Protein AF-0000000086708175 (afdb_homodimer)

Secondary structure (DSSP, 8-state):
--HHHHHHHHHHHHHHHHHHHHHHHHHHHHHHHHHHHHHHHHHHTT--SPPP-HHHHHHHHHHHHHHHHHHHHHHHHHHHHHHHHHHHHHS-----------------/--HHHHHHHHHHHHHHHHHHHHHHHHHHHHHHHHHHHHHHHHHHTT--SPPP-HHHHHHHHHHHHHHHHHHHHHHHHHHHHHHHHHHHHHS-----------------

Foldseek 3Di:
DDPVVVVVVVVVVVVVVVVVVVVVVVVLVVLVVVQVVVQVVCVVVVPDDDRDDSVNVVVVVVVVVVVCVVVVVVVVVVVVVVVVVVCVVVVPPPCPVVPPPPPPCPDD/DDPVVVVVVVVVVVVVVVVVVVVVVVVLVVLVVVQVVVQVVCVVVVPDDDRDDSVNVVVVVVVVVVVCVVVVVVVVVVVVVVVVVVCVVVPPPPCPVPPPPPPPPPDD

Structure (mmCIF, N/CA/C/O backbone):
data_AF-0000000086708175-model_v1
#
loop_
_entity.id
_entity.type
_entity.pdbx_description
1 polymer 'Uncharacterized protein'
#
loop_
_atom_site.group_PDB
_atom_site.id
_atom_site.type_symbol
_atom_site.label_atom_id
_atom_site.label_alt_id
_atom_site.label_comp_id
_atom_site.label_asym_id
_atom_site.label_entity_id
_atom_site.label_seq_id
_atom_site.pdbx_PDB_ins_code
_atom_site.Cartn_x
_atom_site.Cartn_y
_atom_site.Cartn_z
_atom_site.occupancy
_atom_site.B_iso_or_equiv
_atom_site.auth_seq_id
_atom_site.auth_comp_id
_atom_site.auth_asym_id
_atom_site.auth_atom_id
_atom_site.pdbx_PDB_model_num
ATOM 1 N N . MET A 1 1 ? -14.906 -27.891 -18.016 1 49 1 MET A N 1
ATOM 2 C CA . MET A 1 1 ? -14.133 -27.922 -16.781 1 49 1 MET A CA 1
ATOM 3 C C . MET A 1 1 ? -14.805 -28.812 -15.734 1 49 1 MET A C 1
ATOM 5 O O . MET A 1 1 ? -15.977 -28.609 -15.414 1 49 1 MET A O 1
ATOM 9 N N . THR A 1 2 ? -14.414 -29.906 -15.609 1 62.81 2 THR A N 1
ATOM 10 C CA . THR A 1 2 ? -15.07 -30.922 -14.797 1 62.81 2 THR A CA 1
ATOM 11 C C . THR A 1 2 ? -15.258 -30.422 -13.367 1 62.81 2 THR A C 1
ATOM 13 O O . THR A 1 2 ? -14.602 -29.469 -12.945 1 62.81 2 THR A O 1
ATOM 16 N N . GLN A 1 3 ? -16.219 -31.047 -12.664 1 72.25 3 GLN A N 1
ATOM 17 C CA . GLN A 1 3 ? -16.672 -30.734 -11.312 1 72.25 3 GLN A CA 1
ATOM 18 C C . GLN A 1 3 ? -15.5 -30.562 -10.359 1 72.25 3 GLN A C 1
ATOM 20 O O . GLN A 1 3 ? -15.445 -29.594 -9.602 1 72.25 3 GLN A O 1
ATOM 25 N N . PRO A 1 4 ? -14.516 -31.531 -10.523 1 76.31 4 PRO A N 1
ATOM 26 C CA . PRO A 1 4 ? -13.391 -31.406 -9.594 1 76.31 4 PRO A CA 1
ATOM 27 C C . PRO A 1 4 ? -12.5 -30.219 -9.898 1 76.31 4 PRO A C 1
ATOM 29 O O . PRO A 1 4 ? -12.016 -29.547 -8.977 1 76.31 4 PRO A O 1
ATOM 32 N N . THR A 1 5 ? -12.414 -30.016 -11.164 1 76.75 5 THR A N 1
ATOM 33 C CA . THR A 1 5 ? -11.555 -28.906 -11.562 1 76.75 5 THR A CA 1
ATOM 34 C C . THR A 1 5 ? -12.172 -27.578 -11.164 1 76.75 5 THR A C 1
ATOM 36 O O . THR A 1 5 ? -11.469 -26.688 -10.688 1 76.75 5 THR A O 1
ATOM 39 N N . GLU A 1 6 ? -13.516 -27.578 -11.312 1 80.88 6 GLU A N 1
ATOM 40 C CA . GLU A 1 6 ? -14.227 -26.359 -10.945 1 80.88 6 GLU A CA 1
ATOM 41 C C . GLU A 1 6 ? -14.148 -26.109 -9.438 1 80.88 6 GLU A C 1
ATOM 43 O O . GLU A 1 6 ? -14 -24.969 -9 1 80.88 6 GLU A O 1
ATOM 48 N N . GLN A 1 7 ? -14.195 -27.203 -8.703 1 85.31 7 GLN A N 1
ATOM 49 C CA . GLN A 1 7 ? -14.109 -27.078 -7.254 1 85.31 7 GLN A CA 1
ATOM 50 C C . GLN A 1 7 ? -12.719 -26.609 -6.82 1 85.31 7 GLN A C 1
ATOM 52 O O . GLN A 1 7 ? -12.594 -25.812 -5.898 1 85.31 7 GLN A O 1
ATOM 57 N N . LEU A 1 8 ? -11.711 -27.172 -7.492 1 84.06 8 LEU A N 1
ATOM 58 C CA . LEU A 1 8 ? -10.344 -26.781 -7.184 1 84.06 8 LEU A CA 1
ATOM 59 C C . LEU A 1 8 ? -10.094 -25.312 -7.527 1 84.06 8 LEU A C 1
ATOM 61 O O . LEU A 1 8 ? -9.43 -24.609 -6.777 1 84.06 8 LEU A O 1
ATOM 65 N N . GLN A 1 9 ? -10.688 -24.906 -8.609 1 83.38 9 GLN A N 1
ATOM 66 C CA . GLN A 1 9 ? -10.555 -23.516 -9.023 1 83.38 9 GLN A CA 1
ATOM 67 C C . GLN A 1 9 ? -11.258 -22.578 -8.047 1 83.38 9 GLN A C 1
ATOM 69 O O . GLN A 1 9 ? -10.758 -21.484 -7.746 1 83.38 9 GLN A O 1
ATOM 74 N N . ASN A 1 10 ? -12.375 -22.984 -7.59 1 87.56 10 ASN A N 1
ATOM 75 C CA . ASN A 1 10 ? -13.109 -22.188 -6.602 1 87.56 10 ASN A CA 1
ATOM 76 C C . ASN A 1 10 ? -12.344 -22.094 -5.285 1 87.56 10 ASN A C 1
ATOM 78 O O . ASN A 1 10 ? -12.312 -21.031 -4.664 1 87.56 10 ASN A O 1
ATOM 82 N N . ARG A 1 11 ? -11.773 -23.172 -4.852 1 91.88 11 ARG A N 1
ATOM 83 C CA . ARG A 1 11 ? -10.969 -23.172 -3.639 1 91.88 11 ARG A CA 1
ATOM 84 C C . ARG A 1 11 ? -9.766 -22.234 -3.777 1 91.88 11 ARG A C 1
ATOM 86 O O . ARG A 1 11 ? -9.453 -21.484 -2.855 1 91.88 11 ARG A O 1
ATOM 93 N N . ARG A 1 12 ? -9.133 -22.25 -4.91 1 89.81 12 ARG A N 1
ATOM 94 C CA . ARG A 1 12 ? -8 -21.359 -5.18 1 89.81 12 ARG A CA 1
ATOM 95 C C . ARG A 1 12 ? -8.422 -19.906 -5.129 1 89.81 12 ARG A C 1
ATOM 97 O O . ARG A 1 12 ? -7.742 -19.078 -4.512 1 89.81 12 ARG A O 1
ATOM 104 N N . ALA A 1 13 ? -9.516 -19.656 -5.809 1 85.69 13 ALA A N 1
ATOM 105 C CA . ALA A 1 13 ? -10.031 -18.281 -5.824 1 85.69 13 ALA A CA 1
ATOM 106 C C . ALA A 1 13 ? -10.344 -17.797 -4.414 1 85.69 13 ALA A C 1
ATOM 108 O O . ALA A 1 13 ? -10.062 -16.656 -4.066 1 85.69 13 ALA A O 1
ATOM 109 N N . HIS A 1 14 ? -10.844 -18.625 -3.572 1 92.12 14 HIS A N 1
ATOM 110 C CA . HIS A 1 14 ? -11.188 -18.281 -2.197 1 92.12 14 HIS A CA 1
ATOM 111 C C . HIS A 1 14 ? -9.938 -17.984 -1.376 1 92.12 14 HIS A C 1
ATOM 113 O O . HIS A 1 14 ? -9.906 -16.984 -0.639 1 92.12 14 HIS A O 1
ATOM 119 N N . LEU A 1 15 ? -8.961 -18.75 -1.565 1 92.38 15 LEU A N 1
ATOM 120 C CA . LEU A 1 15 ? -7.707 -18.562 -0.84 1 92.38 15 LEU A CA 1
ATOM 121 C C . LEU A 1 15 ? -7.055 -17.234 -1.21 1 92.38 15 LEU A C 1
ATOM 123 O O . LEU A 1 15 ? -6.586 -16.5 -0.334 1 92.38 15 LEU A O 1
ATOM 127 N N . LEU A 1 16 ? -7.102 -16.953 -2.498 1 90.25 16 LEU A N 1
ATOM 128 C CA . LEU A 1 16 ? -6.5 -15.719 -2.984 1 90.25 16 LEU A CA 1
ATOM 129 C C . LEU A 1 16 ? -7.242 -14.5 -2.439 1 90.25 16 LEU A C 1
ATOM 131 O O . LEU A 1 16 ? -6.621 -13.57 -1.932 1 90.25 16 LEU A O 1
ATOM 135 N N . ARG A 1 17 ? -8.539 -14.578 -2.408 1 91.12 17 ARG A N 1
ATOM 136 C CA . ARG A 1 17 ? -9.359 -13.461 -1.943 1 91.12 17 ARG A CA 1
ATOM 137 C C . ARG A 1 17 ? -9.148 -13.211 -0.454 1 91.12 17 ARG A C 1
ATOM 139 O O . ARG A 1 17 ? -9.047 -12.062 -0.022 1 91.12 17 ARG A O 1
ATOM 146 N N . GLU A 1 18 ? -9.023 -14.203 0.258 1 94.81 18 GLU A N 1
ATOM 147 C CA . GLU A 1 18 ? -8.828 -14.078 1.699 1 94.81 18 GLU A CA 1
ATOM 148 C C . GLU A 1 18 ? -7.461 -13.477 2.018 1 94.81 18 GLU A C 1
ATOM 150 O O . GLU A 1 18 ? -7.348 -12.602 2.881 1 94.81 18 GLU A O 1
ATOM 155 N N . ALA A 1 19 ? -6.473 -13.93 1.347 1 94.25 19 ALA A N 1
ATOM 156 C CA . ALA A 1 19 ? -5.121 -13.422 1.571 1 94.25 19 ALA A CA 1
ATOM 157 C C . ALA A 1 19 ? -5.008 -11.953 1.161 1 94.25 19 ALA A C 1
ATOM 159 O O . ALA A 1 19 ? -4.359 -11.156 1.846 1 94.25 19 ALA A O 1
ATOM 160 N N . GLU A 1 20 ? -5.688 -11.625 0.089 1 89.81 20 GLU A N 1
ATOM 161 C CA . GLU A 1 20 ? -5.699 -10.242 -0.377 1 89.81 20 GLU A CA 1
ATOM 162 C C . GLU A 1 20 ? -6.406 -9.328 0.622 1 89.81 2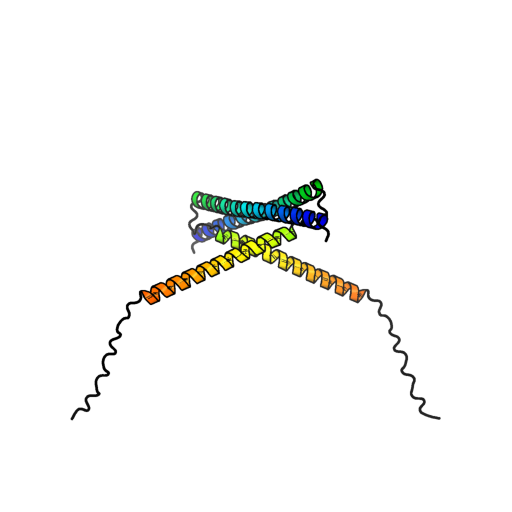0 GLU A C 1
ATOM 164 O O . GLU A 1 20 ? -5.934 -8.227 0.904 1 89.81 20 GLU A O 1
ATOM 169 N N . ARG A 1 21 ? -7.5 -9.781 1.111 1 94.44 21 ARG A N 1
ATOM 170 C CA . ARG A 1 21 ? -8.227 -9.008 2.113 1 94.44 21 ARG A CA 1
ATOM 171 C C . ARG A 1 21 ? -7.371 -8.773 3.352 1 94.44 21 ARG A C 1
ATOM 173 O O . ARG A 1 21 ? -7.34 -7.664 3.889 1 94.44 21 ARG A O 1
ATOM 180 N N . ARG A 1 22 ? -6.719 -9.789 3.777 1 96.44 22 ARG A N 1
ATOM 181 C CA . ARG A 1 22 ? -5.84 -9.672 4.934 1 96.44 22 ARG A CA 1
ATOM 182 C C . ARG A 1 22 ? -4.719 -8.68 4.672 1 96.44 22 ARG A C 1
ATOM 184 O O . ARG A 1 22 ? -4.375 -7.875 5.543 1 96.44 22 ARG A O 1
ATOM 191 N N . MET A 1 23 ? -4.145 -8.781 3.465 1 97.12 23 MET A N 1
ATOM 192 C CA . MET A 1 23 ? -3.074 -7.863 3.092 1 97.12 23 MET A CA 1
ATOM 193 C C . MET A 1 23 ? -3.562 -6.418 3.131 1 97.12 23 MET A C 1
ATOM 195 O O . MET A 1 23 ? -2.869 -5.539 3.641 1 97.12 23 MET A O 1
ATOM 199 N N . LEU A 1 24 ? -4.785 -6.219 2.682 1 94.44 24 LEU A N 1
ATOM 200 C CA . LEU A 1 24 ? -5.332 -4.871 2.625 1 94.44 24 LEU A CA 1
ATOM 201 C C . LEU A 1 24 ? -5.625 -4.34 4.023 1 94.44 24 LEU A C 1
ATOM 203 O O . LEU A 1 24 ? -5.414 -3.156 4.301 1 94.44 24 LEU A O 1
ATOM 207 N N . VAL A 1 25 ? -6.094 -5.156 4.891 1 96.56 25 VAL A N 1
ATOM 208 C CA . VAL A 1 25 ? -6.312 -4.773 6.281 1 96.56 25 VAL A CA 1
ATOM 209 C C . VAL A 1 25 ? -4.98 -4.395 6.93 1 96.56 25 VAL A C 1
ATOM 211 O O . VAL A 1 25 ? -4.887 -3.379 7.621 1 96.56 25 VAL A O 1
ATOM 214 N N . GLN A 1 26 ? -3.92 -5.215 6.652 1 97.56 26 GLN A N 1
ATOM 215 C CA . GLN A 1 26 ? -2.592 -4.934 7.191 1 97.56 26 GLN A CA 1
ATOM 216 C C . GLN A 1 26 ? -2.029 -3.637 6.617 1 97.56 26 GLN A C 1
ATOM 218 O O . GLN A 1 26 ? -1.371 -2.873 7.324 1 97.56 26 GLN A O 1
ATOM 223 N N . LEU A 1 27 ? -2.295 -3.418 5.367 1 97.25 27 LEU A N 1
ATOM 224 C CA . LEU A 1 27 ? -1.881 -2.172 4.734 1 97.25 27 LEU A CA 1
ATOM 225 C C . LEU A 1 27 ? -2.514 -0.97 5.426 1 97.25 27 LEU A C 1
ATOM 227 O O . LEU A 1 27 ? -1.83 0.014 5.719 1 97.25 27 LEU A O 1
ATOM 231 N N . HIS A 1 28 ? -3.775 -1.078 5.73 1 96.31 28 HIS A N 1
ATOM 232 C CA . HIS A 1 28 ? -4.457 -0.001 6.438 1 96.31 28 HIS A CA 1
ATOM 233 C C . HIS A 1 28 ? -3.855 0.22 7.82 1 96.31 28 HIS A C 1
ATOM 235 O O . HIS A 1 28 ? -3.658 1.362 8.242 1 96.31 28 HIS A O 1
ATOM 241 N N . GLY A 1 29 ? -3.582 -0.832 8.484 1 97.44 29 GLY A N 1
ATOM 242 C CA . GLY A 1 29 ? -2.922 -0.725 9.773 1 97.44 29 GLY A CA 1
ATOM 243 C C . GLY A 1 29 ? -1.557 -0.067 9.695 1 97.44 29 GLY A C 1
ATOM 244 O O . GLY A 1 29 ? -1.202 0.744 10.547 1 97.44 29 GLY A O 1
ATOM 245 N N . LEU A 1 30 ? -0.807 -0.469 8.711 1 97.88 30 LEU A N 1
ATOM 246 C CA . LEU A 1 30 ? 0.514 0.11 8.484 1 97.88 30 LEU A CA 1
ATOM 247 C C . LEU A 1 30 ? 0.419 1.616 8.273 1 97.88 30 LEU A C 1
ATOM 249 O O . LEU A 1 30 ? 1.183 2.381 8.867 1 97.88 30 LEU A O 1
ATOM 253 N N . MET A 1 31 ? -0.545 2.023 7.449 1 95.69 31 MET A N 1
ATOM 254 C CA . MET A 1 31 ? -0.736 3.447 7.188 1 95.69 31 MET A CA 1
ATOM 255 C C . MET A 1 31 ? -1.128 4.188 8.461 1 95.69 31 MET A C 1
ATOM 257 O O . MET A 1 31 ? -0.595 5.2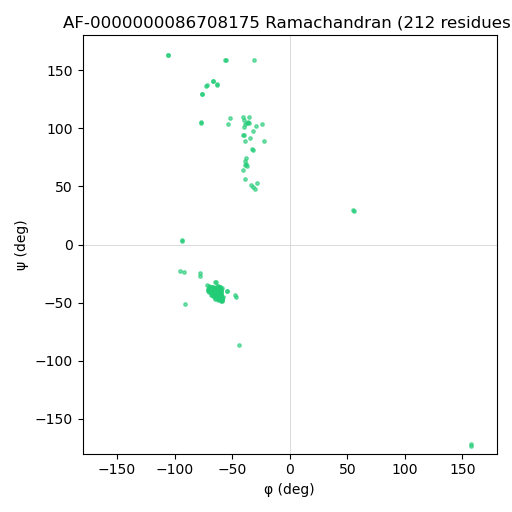62 8.75 1 95.69 31 MET A O 1
ATOM 261 N N . ARG A 1 32 ? -2.027 3.652 9.289 1 97.44 32 ARG A N 1
ATOM 262 C CA . ARG A 1 32 ? -2.482 4.27 10.531 1 97.44 32 ARG A CA 1
ATOM 263 C C . ARG A 1 32 ? -1.346 4.375 11.539 1 97.44 32 ARG A C 1
ATOM 265 O O . ARG A 1 32 ? -1.14 5.43 12.141 1 97.44 32 ARG A O 1
ATOM 272 N N . SER A 1 33 ? -0.635 3.318 11.688 1 97.88 33 SER A N 1
ATOM 273 C CA . SER A 1 33 ? 0.481 3.318 12.625 1 97.88 33 SER A CA 1
ATOM 274 C C . SER A 1 33 ? 1.556 4.316 12.203 1 97.88 33 SER A C 1
ATOM 276 O O . SER A 1 33 ? 2.137 5.004 13.047 1 97.88 33 SER A O 1
ATOM 278 N N . THR A 1 34 ? 1.812 4.355 10.93 1 96.94 34 THR A N 1
ATOM 279 C CA . THR A 1 34 ? 2.812 5.285 10.422 1 96.94 34 THR A CA 1
ATOM 280 C C . THR A 1 34 ? 2.383 6.73 10.664 1 96.94 34 THR A C 1
ATOM 282 O O . THR A 1 34 ? 3.186 7.555 11.109 1 96.94 34 THR A O 1
ATOM 285 N N . ALA A 1 35 ? 1.136 7.023 10.398 1 95.31 35 ALA A N 1
ATOM 286 C CA . ALA A 1 35 ? 0.619 8.367 10.656 1 95.31 35 ALA A CA 1
ATOM 287 C C . ALA A 1 35 ? 0.752 8.727 12.133 1 95.31 35 ALA A C 1
ATOM 289 O O . ALA A 1 35 ? 1.195 9.828 12.469 1 95.31 35 ALA A O 1
ATOM 290 N N . ASP A 1 36 ? 0.391 7.863 12.977 1 96.5 36 ASP A N 1
ATOM 291 C CA . ASP A 1 36 ? 0.476 8.094 14.414 1 96.5 36 ASP A CA 1
ATOM 292 C C . ASP A 1 36 ? 1.919 8.344 14.844 1 96.5 36 ASP A C 1
ATOM 294 O O . ASP A 1 36 ? 2.186 9.234 15.656 1 96.5 36 ASP A O 1
ATOM 298 N N . GLU A 1 37 ? 2.848 7.559 14.312 1 96.31 37 GLU A N 1
ATOM 299 C CA . GLU A 1 37 ? 4.266 7.684 14.641 1 96.31 37 GLU A CA 1
ATOM 300 C C . GLU A 1 37 ? 4.816 9.039 14.203 1 96.31 37 GLU A C 1
ATOM 302 O O . GLU A 1 37 ? 5.547 9.688 14.945 1 96.31 37 GLU A O 1
ATOM 307 N N . ILE A 1 38 ? 4.48 9.438 12.984 1 94.25 38 ILE A N 1
ATOM 308 C CA . ILE A 1 38 ? 4.938 10.719 12.469 1 94.25 38 ILE A CA 1
ATOM 309 C C . ILE A 1 38 ? 4.406 11.852 13.344 1 94.25 38 ILE A C 1
ATOM 311 O O . ILE A 1 38 ? 5.164 12.734 13.75 1 94.25 38 ILE A O 1
ATOM 315 N N . ASN A 1 39 ? 3.135 11.789 13.648 1 95.38 39 ASN A N 1
ATOM 316 C CA . ASN A 1 39 ? 2.506 12.852 14.422 1 95.38 39 ASN A CA 1
ATOM 317 C C . ASN A 1 39 ? 3.055 12.898 15.852 1 95.38 39 ASN A C 1
ATOM 319 O O . ASN A 1 39 ? 3.221 13.984 16.422 1 95.38 39 ASN A O 1
ATOM 323 N N . ALA A 1 40 ? 3.275 11.805 16.453 1 95.5 40 ALA A N 1
ATOM 324 C CA . ALA A 1 40 ? 3.889 11.766 17.781 1 95.5 40 ALA A CA 1
ATOM 325 C C . ALA A 1 40 ? 5.27 12.414 17.766 1 95.5 40 ALA A C 1
ATOM 327 O O . ALA A 1 40 ? 5.621 13.164 18.688 1 95.5 40 ALA A O 1
ATOM 328 N N . GLU A 1 41 ? 6.047 12.117 16.688 1 94.06 41 GLU A N 1
ATOM 329 C CA . GLU A 1 41 ? 7.383 12.688 16.562 1 94.06 41 GLU A CA 1
ATOM 330 C C . GLU A 1 41 ? 7.324 14.195 16.328 1 94.06 41 GLU A C 1
ATOM 332 O O . GLU A 1 41 ? 8.133 14.945 16.875 1 94.06 41 GLU A O 1
ATOM 337 N N . LEU A 1 42 ? 6.418 14.602 15.547 1 91.25 42 LEU A N 1
ATOM 338 C CA . LEU A 1 42 ? 6.234 16.031 15.305 1 91.25 42 LEU A CA 1
ATOM 339 C C . LEU A 1 42 ? 5.875 16.766 16.594 1 91.25 42 LEU A C 1
ATOM 341 O O . LEU A 1 42 ? 6.383 17.859 16.859 1 91.25 42 LEU A O 1
ATOM 345 N N . GLU A 1 43 ? 4.961 16.219 17.375 1 92.69 43 GLU A N 1
ATOM 346 C CA . GLU A 1 43 ? 4.57 16.797 18.656 1 92.69 43 GLU A CA 1
ATOM 347 C C . GLU A 1 43 ? 5.75 16.844 19.625 1 92.69 43 GLU A C 1
ATOM 349 O O . GLU A 1 43 ? 5.973 17.844 20.297 1 92.69 43 GLU A O 1
ATOM 354 N N . LYS A 1 44 ? 6.457 15.797 19.688 1 92.56 44 LYS A N 1
ATOM 355 C CA . LYS A 1 44 ? 7.605 15.695 20.594 1 92.56 44 LYS A CA 1
ATOM 356 C C . LYS A 1 44 ? 8.648 16.766 20.266 1 92.56 44 LYS A C 1
ATOM 358 O O . LYS A 1 44 ? 9.242 17.344 21.188 1 92.56 44 LYS A O 1
ATOM 363 N N . GLU A 1 45 ? 8.812 17.047 18.953 1 91.06 45 GLU A N 1
ATOM 364 C CA . GLU A 1 45 ? 9.828 18 18.516 1 91.06 45 GLU A CA 1
ATOM 365 C C . GLU A 1 45 ? 9.242 19.406 18.375 1 91.06 45 GLU A C 1
ATOM 367 O O . GLU A 1 45 ? 9.93 20.328 17.938 1 91.06 45 GLU A O 1
ATOM 372 N N . GLU A 1 46 ? 7.969 19.484 18.75 1 87.88 46 GLU A N 1
ATOM 373 C CA . GLU A 1 46 ? 7.27 20.766 18.703 1 87.88 46 GLU A CA 1
ATOM 374 C C . GLU A 1 46 ? 7.352 21.391 17.312 1 87.88 46 GLU A C 1
ATOM 376 O O . GLU A 1 46 ? 7.578 22.594 17.188 1 87.88 46 GLU A O 1
ATOM 381 N N . LEU A 1 47 ? 7.441 20.469 16.375 1 82.81 47 LEU A N 1
ATOM 382 C CA . LEU A 1 47 ? 7.418 20.953 15 1 82.81 47 LEU A CA 1
ATOM 383 C C . LEU A 1 47 ? 5.996 21.312 14.57 1 82.81 47 LEU A C 1
ATOM 385 O O . LEU A 1 47 ? 5.113 20.453 14.57 1 82.81 47 LEU A O 1
ATOM 389 N N . CYS A 1 48 ? 5.719 22.547 14.508 1 71.44 48 CYS A N 1
ATOM 390 C CA . CYS A 1 48 ? 4.391 23.047 14.18 1 71.44 48 CYS A CA 1
ATOM 391 C C . CYS A 1 48 ? 4.02 22.703 12.742 1 71.44 48 CYS A C 1
ATOM 393 O O . CYS A 1 48 ? 4.895 22.578 11.883 1 71.44 48 CYS A O 1
ATOM 395 N N . GLY A 1 49 ? 2.836 22.344 12.461 1 73.75 49 GLY A N 1
ATOM 396 C CA . GLY A 1 49 ? 2.336 22.109 11.117 1 73.75 49 GLY A CA 1
ATOM 397 C C . GLY A 1 49 ? 1.117 21.203 11.086 1 73.75 49 GLY A C 1
ATOM 398 O O . GLY A 1 49 ? 0.515 20.922 12.125 1 73.75 49 GLY A O 1
ATOM 399 N N . GLU A 1 50 ? 0.796 20.875 9.914 1 80.88 50 GLU A N 1
ATOM 400 C CA . GLU A 1 50 ? -0.385 20.047 9.688 1 80.88 50 GLU A CA 1
ATOM 401 C C . GLU A 1 50 ? -0.135 18.609 10.117 1 80.88 50 GLU A C 1
ATOM 403 O O . GLU A 1 50 ? 0.957 18.078 9.914 1 80.88 50 GLU A O 1
ATOM 408 N N . THR A 1 51 ? -1.053 18.047 10.758 1 91.31 51 THR A N 1
ATOM 409 C CA . THR A 1 51 ? -1.01 16.625 11.125 1 91.31 51 THR A CA 1
ATOM 410 C C . THR A 1 51 ? -1.006 15.742 9.883 1 91.31 51 THR A C 1
ATOM 412 O O . THR A 1 51 ? -1.657 16.062 8.883 1 91.31 51 THR A O 1
ATOM 415 N N . VAL A 1 52 ? -0.194 14.75 9.93 1 90.25 52 VAL A N 1
ATOM 416 C CA . VAL A 1 52 ? -0.158 13.789 8.828 1 90.25 52 VAL A CA 1
ATOM 417 C C . VAL A 1 52 ? -1.372 12.867 8.914 1 90.25 52 VAL A C 1
ATOM 419 O O . VAL A 1 52 ? -1.661 12.297 9.969 1 90.25 52 VAL A O 1
ATOM 422 N N . THR A 1 53 ? -2.07 12.758 7.773 1 91.31 53 THR A N 1
ATOM 423 C CA . THR A 1 53 ? -3.27 11.93 7.73 1 91.31 53 THR A CA 1
ATOM 424 C C . THR A 1 53 ? -3 10.625 6.984 1 91.31 53 THR A C 1
ATOM 426 O O . THR A 1 53 ? -2.02 10.516 6.246 1 91.31 53 THR A O 1
ATOM 429 N N . VAL A 1 54 ? -3.893 9.688 7.199 1 92.38 54 VAL A N 1
ATOM 430 C CA . VAL A 1 54 ? -3.814 8.406 6.504 1 92.38 54 VAL A CA 1
ATOM 431 C C . VAL A 1 54 ? -4.004 8.617 5.004 1 92.38 54 VAL A C 1
ATOM 433 O O . VAL A 1 54 ? -3.365 7.941 4.191 1 92.38 54 VAL A O 1
ATOM 436 N N . GLU A 1 55 ? -4.773 9.562 4.633 1 86 55 GLU A N 1
ATOM 437 C CA . GLU A 1 55 ? -5.027 9.883 3.23 1 86 55 GLU A CA 1
ATOM 438 C C . GLU A 1 55 ? -3.758 10.383 2.543 1 86 55 GLU A C 1
ATOM 440 O O . GLU A 1 55 ? -3.51 10.062 1.379 1 86 55 GLU A O 1
ATOM 445 N N . GLN A 1 56 ? -3.035 11.148 3.227 1 87.06 56 GLN A N 1
ATOM 446 C CA . GLN A 1 56 ? -1.769 11.617 2.674 1 87.06 56 GLN A CA 1
ATOM 447 C C . GLN A 1 56 ? -0.819 10.453 2.406 1 87.06 56 GLN A C 1
ATOM 449 O O . GLN A 1 56 ? -0.133 10.43 1.383 1 87.06 56 GLN A O 1
ATOM 454 N N . LEU A 1 57 ? -0.805 9.539 3.369 1 92.94 57 LEU A N 1
ATOM 455 C CA . LEU A 1 57 ? 0.063 8.383 3.215 1 92.94 57 LEU A CA 1
ATOM 456 C C . LEU A 1 57 ? -0.428 7.48 2.084 1 92.94 57 LEU A C 1
ATOM 458 O O . LEU A 1 57 ? 0.377 6.879 1.368 1 92.94 57 LEU A O 1
ATOM 462 N N . ARG A 1 58 ? -1.734 7.316 1.927 1 89.75 58 ARG A N 1
ATOM 463 C CA . ARG A 1 58 ? -2.324 6.586 0.809 1 89.75 58 ARG A CA 1
ATOM 464 C C . ARG A 1 58 ? -1.836 7.141 -0.525 1 89.75 58 ARG A C 1
ATOM 466 O O . ARG A 1 58 ? -1.516 6.379 -1.44 1 89.75 58 ARG A O 1
ATOM 473 N N . GLU A 1 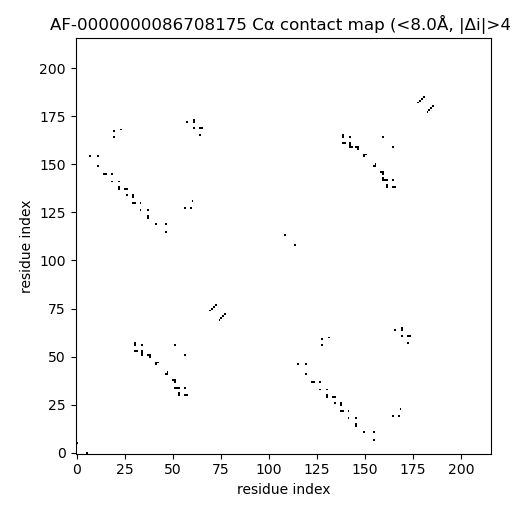59 ? -1.728 8.422 -0.639 1 84.81 59 GLU A N 1
ATOM 474 C CA . GLU A 1 59 ? -1.262 9.078 -1.859 1 84.81 59 GLU A CA 1
ATOM 475 C C . GLU A 1 59 ? 0.206 8.758 -2.129 1 84.81 59 GLU A C 1
ATOM 477 O O . GLU A 1 59 ? 0.602 8.562 -3.279 1 84.81 59 GLU A O 1
ATOM 482 N N . VAL A 1 60 ? 0.92 8.773 -1.119 1 88 60 VAL A N 1
ATOM 483 C CA . VAL A 1 60 ? 2.338 8.453 -1.239 1 88 60 VAL A CA 1
ATOM 484 C C . VAL A 1 60 ? 2.5 7.035 -1.793 1 88 60 VAL A C 1
ATOM 486 O O . VAL A 1 60 ? 3.275 6.812 -2.725 1 88 60 VAL A O 1
ATOM 489 N N . ILE A 1 61 ? 1.756 6.102 -1.206 1 91.94 61 ILE A N 1
ATOM 490 C CA . ILE A 1 61 ? 1.833 4.711 -1.636 1 91.94 61 ILE A CA 1
ATOM 491 C C . ILE A 1 61 ? 1.366 4.59 -3.084 1 91.94 61 ILE A C 1
ATOM 493 O O . ILE A 1 61 ? 2.012 3.926 -3.898 1 91.94 61 ILE A O 1
ATOM 497 N N . GLN A 1 62 ? 0.276 5.242 -3.418 1 85.56 62 GLN A N 1
ATOM 498 C CA . GLN A 1 62 ? -0.259 5.207 -4.773 1 85.56 62 GLN A CA 1
ATOM 499 C C . GLN A 1 62 ? 0.758 5.742 -5.781 1 85.56 62 GLN A C 1
ATOM 501 O O . GLN A 1 62 ? 0.978 5.137 -6.832 1 85.56 62 GLN A O 1
ATOM 506 N N . SER A 1 63 ? 1.307 6.852 -5.449 1 81.69 63 SER A N 1
ATOM 507 C CA . SER A 1 63 ? 2.309 7.445 -6.328 1 81.69 63 SER A CA 1
ATOM 508 C C . SER A 1 63 ? 3.5 6.512 -6.516 1 81.69 63 SER A C 1
ATOM 510 O O . SER A 1 63 ? 3.992 6.34 -7.633 1 81.69 63 SER A O 1
ATOM 512 N N . HIS A 1 64 ? 3.91 5.961 -5.461 1 86.31 64 HIS A N 1
ATOM 513 C CA . HIS A 1 64 ? 5.059 5.062 -5.508 1 86.31 64 HIS A CA 1
ATOM 514 C C . HIS A 1 64 ? 4.766 3.842 -6.371 1 86.31 64 HIS A C 1
ATOM 516 O O . HIS A 1 64 ? 5.598 3.447 -7.195 1 86.31 64 HIS A O 1
ATOM 522 N N . LEU A 1 65 ? 3.578 3.285 -6.16 1 86.5 65 LEU A N 1
ATOM 523 C CA . LEU A 1 65 ? 3.205 2.098 -6.918 1 86.5 65 LEU A CA 1
ATOM 524 C C . LEU A 1 65 ? 3.018 2.432 -8.398 1 86.5 65 LEU A C 1
ATOM 526 O O . LEU A 1 65 ? 3.342 1.622 -9.266 1 86.5 65 LEU A O 1
ATOM 530 N N . PHE A 1 66 ? 2.492 3.568 -8.703 1 80.38 66 PHE A N 1
ATOM 531 C CA . PHE A 1 66 ? 2.303 4.027 -10.078 1 80.38 66 PHE A CA 1
ATOM 532 C C . PHE A 1 66 ? 3.646 4.219 -10.773 1 80.38 66 PHE A C 1
ATOM 534 O O . PHE A 1 66 ? 3.82 3.809 -11.922 1 80.38 66 PHE A O 1
ATOM 541 N N . GLU A 1 67 ? 4.559 4.828 -10.094 1 77.06 67 GLU A N 1
ATOM 542 C CA . GLU A 1 67 ? 5.883 5.086 -10.648 1 77.06 67 GLU A CA 1
ATOM 543 C C . GLU A 1 67 ? 6.617 3.785 -10.961 1 77.06 67 GLU A C 1
ATOM 545 O O . GLU A 1 67 ? 7.312 3.688 -11.977 1 77.06 67 GLU A O 1
ATOM 550 N N . ARG A 1 68 ? 6.465 2.832 -10.148 1 70.81 68 ARG A N 1
ATOM 551 C CA . ARG A 1 68 ? 7.145 1.558 -10.352 1 70.81 68 ARG A CA 1
ATOM 552 C C . ARG A 1 68 ? 6.598 0.835 -11.578 1 70.81 68 ARG A C 1
ATOM 554 O O . ARG A 1 68 ? 7.355 0.224 -12.336 1 70.81 68 ARG A O 1
ATOM 561 N N . VAL A 1 69 ? 5.332 0.901 -11.75 1 64.25 69 VAL A N 1
ATOM 562 C CA . VAL A 1 69 ? 4.742 0.289 -12.938 1 64.25 69 VAL A CA 1
ATOM 563 C C . VAL A 1 69 ? 5.238 1.007 -14.195 1 64.25 69 VAL A C 1
ATOM 565 O O . VAL A 1 69 ? 5.641 0.364 -15.164 1 64.25 69 VAL A O 1
ATOM 568 N N . HIS A 1 70 ? 5.246 2.301 -14.109 1 63.5 70 HIS A N 1
ATOM 569 C CA . HIS A 1 70 ? 5.668 3.074 -15.266 1 63.5 70 HIS A CA 1
ATOM 570 C C . HIS A 1 70 ? 7.164 2.932 -15.516 1 63.5 70 HIS A C 1
ATOM 572 O O . HIS A 1 70 ? 7.602 2.811 -16.656 1 63.5 70 HIS A O 1
ATOM 578 N N . LYS A 1 71 ? 7.875 2.873 -14.477 1 64.75 71 LYS A N 1
ATOM 579 C CA . LYS A 1 71 ? 9.305 2.629 -14.648 1 64.75 71 LYS A CA 1
ATOM 580 C C . LYS A 1 71 ? 9.562 1.211 -15.148 1 64.75 71 LYS A C 1
ATOM 582 O O . LYS A 1 71 ? 10.43 0.997 -16 1 64.75 71 LYS A O 1
ATOM 587 N N . GLY A 1 72 ? 8.789 0.387 -14.547 1 57.69 72 GLY A N 1
ATOM 588 C CA . GLY A 1 72 ? 8.875 -0.977 -15.039 1 57.69 72 GLY A CA 1
ATOM 589 C C . GLY A 1 72 ? 8.531 -1.103 -16.516 1 57.69 72 GLY A C 1
ATOM 590 O O . GLY A 1 72 ? 9.242 -1.769 -17.266 1 57.69 72 GLY A O 1
ATOM 591 N N . ASP A 1 73 ? 7.449 -0.4 -16.781 1 58.91 73 ASP A N 1
ATOM 592 C CA . ASP A 1 73 ? 7.047 -0.379 -18.188 1 58.91 73 ASP A CA 1
ATOM 593 C C . ASP A 1 73 ? 8.109 0.3 -19.047 1 58.91 73 ASP A C 1
ATOM 595 O O . ASP A 1 73 ? 8.406 -0.162 -20.156 1 58.91 73 ASP A O 1
ATOM 599 N N . LEU A 1 74 ? 8.484 1.402 -18.438 1 57.72 74 LEU A N 1
ATOM 600 C CA . LEU A 1 74 ? 9.523 2.102 -19.188 1 57.72 74 LEU A CA 1
ATOM 601 C C . LEU A 1 74 ? 10.773 1.235 -19.312 1 57.72 74 LEU A C 1
ATOM 603 O O . LEU A 1 74 ? 11.398 1.2 -20.375 1 57.72 74 LEU A O 1
ATOM 607 N N . GLN A 1 75 ? 11 0.62 -18.203 1 58.28 75 GLN A N 1
ATOM 608 C CA . GLN A 1 75 ? 12.141 -0.288 -18.25 1 58.28 75 GLN A CA 1
ATOM 609 C C . GLN A 1 75 ? 11.867 -1.453 -19.203 1 58.28 75 GLN A C 1
ATOM 611 O O . GLN A 1 75 ? 12.75 -1.856 -19.969 1 58.28 75 GLN A O 1
ATOM 616 N N . LEU A 1 76 ? 10.711 -1.967 -19.078 1 57.75 76 LEU A N 1
ATOM 617 C CA . LEU A 1 76 ? 10.336 -3.002 -20.031 1 57.75 76 LEU A CA 1
ATOM 618 C C . LEU A 1 76 ? 10.359 -2.459 -21.453 1 57.75 76 LEU A C 1
ATOM 620 O O . LEU A 1 76 ? 10.875 -3.115 -22.375 1 57.75 76 LEU A O 1
ATOM 624 N N . ALA A 1 77 ? 9.859 -1.334 -21.656 1 55.81 77 ALA A N 1
ATOM 625 C CA . ALA A 1 77 ? 9.883 -0.708 -22.969 1 55.81 77 ALA A CA 1
ATOM 626 C C . ALA A 1 77 ? 11.32 -0.483 -23.453 1 55.81 77 ALA A C 1
ATOM 628 O O . ALA A 1 77 ? 11.648 -0.772 -24.594 1 55.81 77 ALA A O 1
ATOM 629 N N . ARG A 1 78 ? 12.086 0.031 -22.547 1 55.72 78 ARG A N 1
ATOM 630 C CA . ARG A 1 78 ? 13.492 0.24 -22.875 1 55.72 78 ARG A CA 1
ATOM 631 C C . ARG A 1 78 ? 14.188 -1.082 -23.188 1 55.72 78 ARG A C 1
ATOM 633 O O . ARG A 1 78 ? 14.977 -1.166 -24.125 1 55.72 78 ARG A O 1
ATOM 640 N N . SER A 1 79 ? 13.844 -2.021 -22.375 1 55.91 79 SER A N 1
ATOM 641 C CA . SER A 1 79 ? 14.406 -3.346 -22.609 1 55.91 79 SER A CA 1
ATOM 642 C C . SER A 1 79 ? 13.938 -3.912 -23.953 1 55.91 79 SER A C 1
ATOM 644 O O . SER A 1 79 ? 14.719 -4.523 -24.672 1 55.91 79 SER A O 1
ATOM 646 N N . LEU A 1 80 ? 12.688 -3.768 -24.25 1 55.31 80 LEU A N 1
ATOM 647 C CA . LEU A 1 80 ? 12.148 -4.207 -25.531 1 55.31 80 LEU A CA 1
ATOM 648 C C . LEU A 1 80 ? 12.789 -3.438 -26.688 1 55.31 80 LEU A C 1
ATOM 650 O O . LEU A 1 80 ? 13.133 -4.027 -27.703 1 55.31 80 LEU A O 1
ATOM 654 N N . LEU A 1 81 ? 12.867 -2.184 -26.422 1 52.31 81 LEU A N 1
ATOM 655 C CA . LEU A 1 81 ? 13.531 -1.363 -27.422 1 52.31 81 LEU A CA 1
ATOM 656 C C . LEU A 1 81 ? 14.977 -1.798 -27.609 1 52.31 81 LEU A C 1
ATOM 658 O O . LEU A 1 81 ? 15.469 -1.876 -28.734 1 52.31 81 LEU A O 1
ATOM 662 N N . GLU A 1 82 ? 15.602 -2.033 -26.531 1 56.41 82 GLU A N 1
ATOM 663 C CA . GLU A 1 82 ? 16.984 -2.508 -26.578 1 56.41 82 GLU A CA 1
ATOM 664 C C . GLU A 1 82 ? 17.078 -3.865 -27.266 1 56.41 82 GLU A C 1
ATOM 666 O O . GLU A 1 82 ? 17.969 -4.09 -28.094 1 56.41 82 GLU A O 1
ATOM 671 N N . HIS A 1 83 ? 16.141 -4.727 -26.891 1 52.97 83 HIS A N 1
ATOM 672 C CA . HIS A 1 83 ? 16.078 -6.035 -27.531 1 52.97 83 HIS A CA 1
ATOM 673 C C . HIS A 1 83 ? 15.797 -5.898 -29.031 1 52.97 83 HIS A C 1
ATOM 675 O O . HIS A 1 83 ? 16.422 -6.582 -29.844 1 52.97 83 HIS A O 1
ATOM 681 N N . TYR A 1 84 ? 14.906 -5.098 -29.344 1 50.22 84 TYR A N 1
ATOM 682 C CA . TYR A 1 84 ? 14.609 -4.824 -30.75 1 50.22 84 TYR A CA 1
ATOM 683 C C . TYR A 1 84 ? 15.836 -4.285 -31.469 1 50.22 84 TYR A C 1
ATOM 685 O O . TYR A 1 84 ? 16.141 -4.715 -32.594 1 50.22 84 TYR A O 1
ATOM 693 N N . GLN A 1 85 ? 16.438 -3.396 -30.938 1 53.91 85 GLN A N 1
ATOM 694 C CA . GLN A 1 85 ? 17.641 -2.807 -31.531 1 53.91 85 GLN A CA 1
ATOM 695 C C . GLN A 1 85 ? 18.75 -3.848 -31.672 1 53.91 85 GLN A C 1
ATOM 697 O O . GLN A 1 85 ? 19.453 -3.863 -32.688 1 53.91 85 GLN A O 1
ATOM 702 N N . GLN A 1 86 ? 18.812 -4.672 -30.75 1 57.5 86 GLN A N 1
ATOM 703 C CA . GLN A 1 86 ? 19.797 -5.746 -30.828 1 57.5 86 GLN A CA 1
ATOM 704 C C . GLN A 1 86 ? 19.422 -6.766 -31.891 1 57.5 86 GLN A C 1
ATOM 706 O O . GLN A 1 86 ? 20.297 -7.301 -32.594 1 57.5 86 GLN A O 1
ATOM 711 N N . SER A 1 87 ? 18.188 -7.059 -31.984 1 51.66 87 SER A N 1
ATOM 712 C CA . SER A 1 87 ? 17.703 -7.973 -33 1 51.66 87 SER A CA 1
ATOM 713 C C . SER A 1 87 ? 17.875 -7.383 -34.406 1 51.66 87 SER A C 1
ATOM 715 O O . SER A 1 87 ? 18.141 -8.109 -35.375 1 51.66 87 SER A O 1
ATOM 717 N N . LEU A 1 88 ? 17.625 -6.109 -34.531 1 50.91 88 LEU A N 1
ATOM 718 C CA . LEU A 1 88 ? 17.859 -5.426 -35.781 1 50.91 88 LEU A CA 1
ATOM 719 C C . LEU A 1 88 ? 19.344 -5.48 -36.156 1 50.91 88 LEU A C 1
ATOM 721 O O . LEU A 1 88 ? 19.688 -5.645 -37.344 1 50.91 88 LEU A O 1
ATOM 725 N N . ASP A 1 89 ? 20.047 -5.402 -35.156 1 55.34 89 ASP A N 1
ATOM 726 C CA . ASP A 1 89 ? 21.484 -5.414 -35.406 1 55.34 89 ASP A CA 1
ATOM 727 C C . ASP A 1 89 ? 21.984 -6.832 -35.688 1 55.34 89 ASP A C 1
ATOM 729 O O . ASP A 1 89 ? 23 -7.016 -36.375 1 55.34 89 ASP A O 1
ATOM 733 N N . SER A 1 90 ? 21.297 -7.812 -35.156 1 51.44 90 SER A N 1
ATOM 734 C CA . SER A 1 90 ? 21.703 -9.203 -35.312 1 51.44 90 SER A CA 1
ATOM 735 C C . SER A 1 90 ? 21.031 -9.836 -36.531 1 51.44 90 SER A C 1
ATOM 737 O O . SER A 1 90 ? 21.359 -10.961 -36.906 1 51.44 90 SER A O 1
ATOM 739 N N . ALA A 1 91 ? 19.906 -9.289 -36.938 1 45.75 91 ALA A N 1
ATOM 740 C CA . ALA A 1 91 ? 19.266 -9.797 -38.156 1 45.75 91 ALA A CA 1
ATOM 741 C C . ALA A 1 91 ? 20.25 -9.805 -39.344 1 45.75 91 ALA A C 1
ATOM 743 O O . ALA A 1 91 ? 20.953 -8.828 -39.562 1 45.75 91 ALA A O 1
ATOM 744 N N . PRO A 1 92 ? 20.766 -10.969 -39.719 1 45.12 92 PRO A N 1
ATOM 745 C CA . PRO A 1 92 ? 21.625 -11.047 -40.906 1 45.12 92 PRO A CA 1
ATOM 746 C C . PRO A 1 92 ? 21.188 -10.109 -42.031 1 45.12 92 PRO A C 1
ATOM 748 O O . PRO A 1 92 ? 20 -9.789 -42.125 1 45.12 92 PRO A O 1
ATOM 751 N N . VAL A 1 93 ? 21.859 -8.961 -42.312 1 40.88 93 VAL A N 1
ATOM 752 C CA . VAL A 1 93 ? 21.656 -8.273 -43.594 1 40.88 93 VAL A CA 1
ATOM 753 C C . VAL A 1 93 ? 21.312 -9.289 -44.688 1 40.88 93 VAL A C 1
ATOM 755 O O . VAL A 1 93 ? 22.172 -10.07 -45.094 1 40.88 93 VAL A O 1
ATOM 758 N N . GLN A 1 94 ? 20.391 -10.195 -44.469 1 36.16 94 GLN A N 1
ATOM 759 C CA . GLN A 1 94 ? 20.109 -11.047 -45.625 1 36.16 94 GLN A CA 1
ATOM 760 C C . GLN A 1 94 ? 20.125 -10.242 -46.906 1 36.16 94 GLN A C 1
ATOM 762 O O . GLN A 1 94 ? 19.469 -9.211 -47 1 36.16 94 GLN A O 1
ATOM 767 N N . ASP A 1 95 ? 21.312 -10.117 -47.562 1 36.66 95 ASP A N 1
ATOM 768 C CA . ASP A 1 95 ? 21.516 -9.781 -48.969 1 36.66 95 ASP A CA 1
ATOM 769 C C . ASP A 1 95 ? 20.344 -10.242 -49.812 1 36.66 95 ASP A C 1
ATOM 771 O O . ASP A 1 95 ? 20.141 -11.445 -50 1 36.66 95 ASP A O 1
ATOM 775 N N . GLU A 1 96 ? 19.109 -9.867 -49.438 1 36.44 96 GLU A N 1
ATOM 776 C CA . GLU A 1 96 ? 18.125 -10.156 -50.469 1 36.44 96 GLU A CA 1
ATOM 777 C C . GLU A 1 96 ? 18.703 -9.898 -51.875 1 36.44 96 GLU A C 1
ATOM 779 O O . GLU A 1 96 ? 19.031 -8.758 -52.219 1 36.44 96 GLU A O 1
ATOM 784 N N . GLU A 1 97 ? 19.609 -10.727 -52.219 1 37 97 GLU A N 1
ATOM 785 C CA . GLU A 1 97 ? 19.969 -10.805 -53.656 1 37 97 GLU A CA 1
ATOM 786 C C . GLU A 1 97 ? 18.734 -10.68 -54.531 1 37 97 GLU A C 1
ATOM 788 O O . GLU A 1 97 ? 17.828 -11.516 -54.469 1 37 97 GLU A O 1
ATOM 793 N N . VAL A 1 98 ? 18.203 -9.445 -54.469 1 37.94 98 VAL A N 1
ATOM 794 C CA . VAL A 1 98 ? 17.203 -9.109 -55.5 1 37.94 98 VAL A CA 1
ATOM 795 C C . VAL A 1 98 ? 17.547 -9.828 -56.781 1 37.94 98 VAL A C 1
ATOM 797 O O . VAL A 1 98 ? 18.625 -9.617 -57.375 1 37.94 98 VAL A O 1
ATOM 800 N N . ALA A 1 99 ? 17.109 -11.078 -56.781 1 40.16 99 ALA A N 1
ATOM 801 C CA . ALA A 1 99 ? 17.25 -11.836 -58.031 1 40.16 99 ALA A CA 1
ATOM 802 C C . ALA A 1 99 ? 16.938 -10.961 -59.25 1 40.16 99 ALA A C 1
ATOM 804 O O . ALA A 1 99 ? 16.031 -10.133 -59.188 1 40.16 99 ALA A O 1
ATOM 805 N N . PRO A 1 100 ? 17.969 -10.578 -60 1 40.75 100 PRO A N 1
ATOM 806 C CA . PRO A 1 100 ? 17.75 -9.789 -61.219 1 40.75 100 PRO A CA 1
ATOM 807 C C . PRO A 1 100 ? 16.5 -10.203 -61.969 1 40.75 100 PRO A C 1
ATOM 809 O O . PRO A 1 100 ? 16.078 -11.359 -61.906 1 40.75 100 PRO A O 1
ATOM 812 N N . LEU A 1 101 ? 15.492 -9.352 -61.812 1 35.97 101 LEU A N 1
ATOM 813 C CA . LEU A 1 101 ? 14.289 -9.555 -62.625 1 35.97 101 LEU A CA 1
ATOM 814 C C . LEU A 1 101 ? 14.641 -10.211 -63.969 1 35.97 101 LEU A C 1
ATOM 816 O O . LEU A 1 101 ? 15.633 -9.852 -64.562 1 35.97 101 LEU A O 1
ATOM 820 N N . PRO A 1 102 ? 14.359 -11.539 -64 1 34.22 102 PRO A N 1
ATOM 821 C CA . PRO A 1 102 ? 14.656 -12.164 -65.312 1 34.22 102 PRO A CA 1
ATOM 822 C C . PRO A 1 102 ? 14.273 -11.273 -66.5 1 34.22 102 PRO A C 1
ATOM 824 O O . PRO A 1 102 ? 13.312 -10.508 -66.438 1 34.22 102 PRO A O 1
ATOM 827 N N . ARG A 1 103 ? 15.227 -10.602 -67.125 1 37.66 103 ARG A N 1
ATOM 828 C CA . ARG A 1 103 ? 15.008 -9.93 -68.375 1 37.66 103 ARG A CA 1
ATOM 829 C C . ARG A 1 103 ? 14.023 -10.703 -69.25 1 37.66 103 ARG A C 1
ATOM 831 O O . ARG A 1 103 ? 14.164 -11.914 -69.438 1 37.66 103 ARG A O 1
ATOM 838 N N . ASP A 1 104 ? 12.664 -10.359 -69.125 1 35.97 104 ASP A N 1
ATOM 839 C CA . ASP A 1 104 ? 11.672 -10.891 -70.062 1 35.97 104 ASP A CA 1
ATOM 840 C C . ASP A 1 104 ? 12.32 -11.32 -71.375 1 35.97 104 ASP A C 1
ATOM 842 O O . ASP A 1 104 ? 13.023 -10.531 -72 1 35.97 104 ASP A O 1
ATOM 846 N N . ALA A 1 105 ? 12.734 -12.516 -71.438 1 37.47 105 ALA A N 1
ATOM 847 C CA . ALA A 1 105 ? 13.117 -13.133 -72.688 1 37.47 105 ALA A CA 1
ATOM 848 C C . ALA A 1 105 ? 12.195 -12.688 -73.875 1 37.47 105 ALA A C 1
ATOM 850 O O . ALA A 1 105 ? 11 -12.969 -73.812 1 37.47 105 ALA A O 1
ATOM 851 N N . GLN A 1 106 ? 12.281 -11.391 -74.25 1 32.66 106 GLN A N 1
ATOM 852 C CA . GLN A 1 106 ? 11.766 -11.102 -75.625 1 32.66 106 GLN A CA 1
ATOM 853 C C . GLN A 1 106 ? 12.133 -12.211 -76.562 1 32.66 106 GLN A C 1
ATOM 855 O O . GLN A 1 106 ? 13.312 -12.383 -76.938 1 32.66 106 GLN A O 1
ATOM 860 N N . GLY A 1 107 ? 11.719 -13.453 -76.188 1 27.52 107 GLY A N 1
ATOM 861 C CA . GLY A 1 107 ? 11.773 -14.484 -77.188 1 27.52 107 GLY A CA 1
ATOM 862 C C . GLY A 1 107 ? 11.547 -13.953 -78.625 1 27.52 107 GLY A C 1
ATOM 863 O O . GLY A 1 107 ? 11.016 -12.852 -78.75 1 27.52 107 GLY A O 1
ATOM 864 N N . SER A 1 108 ? 12.016 -14.758 -79.688 1 29.3 108 SER A N 1
ATOM 865 C CA . SER A 1 108 ? 11.844 -14.875 -81.125 1 29.3 108 SER A CA 1
ATOM 866 C C . SER A 1 108 ? 10.367 -14.836 -81.562 1 29.3 108 SER A C 1
ATOM 868 O O . SER A 1 108 ? 9.523 -15.375 -80.812 1 29.3 108 SER A O 1
ATOM 870 N N . MET B 1 1 ? 10.75 33.719 5.145 1 49.53 1 MET B N 1
ATOM 871 C CA . MET B 1 1 ? 10.773 32.594 6.066 1 49.53 1 MET B CA 1
ATOM 872 C C . MET B 1 1 ? 12.086 32.562 6.84 1 49.53 1 MET B C 1
ATOM 874 O O . MET B 1 1 ? 13.164 32.531 6.242 1 49.53 1 MET B O 1
ATOM 878 N N . THR B 1 2 ? 12.125 33.031 7.898 1 63.19 2 THR B N 1
ATOM 879 C CA . THR B 1 2 ? 13.352 33.25 8.672 1 63.19 2 THR B CA 1
ATOM 880 C C . THR B 1 2 ? 14.102 31.922 8.844 1 63.19 2 THR B C 1
ATOM 882 O O . THR B 1 2 ? 13.531 30.844 8.648 1 63.19 2 THR B O 1
ATOM 885 N N . GLN B 1 3 ? 15.398 32.031 9.117 1 71.81 3 GLN B N 1
ATOM 886 C CA . GLN B 1 3 ? 16.375 30.969 9.258 1 71.81 3 GLN B CA 1
ATOM 887 C C . GLN B 1 3 ? 15.836 29.844 10.141 1 71.81 3 GLN B C 1
ATOM 889 O O . GLN B 1 3 ? 15.922 28.672 9.781 1 71.81 3 GLN B O 1
ATOM 894 N N . PRO B 1 4 ? 15.203 30.281 11.305 1 76.25 4 PRO B N 1
ATOM 895 C CA . PRO B 1 4 ? 14.703 29.219 12.188 1 76.25 4 PRO B CA 1
ATOM 896 C C . PRO B 1 4 ? 13.508 28.484 11.594 1 76.25 4 PRO B C 1
ATOM 898 O O . PRO B 1 4 ? 13.398 27.266 11.734 1 76.25 4 PRO B O 1
ATOM 901 N N . THR B 1 5 ? 12.758 29.312 10.922 1 76.5 5 THR B N 1
ATOM 902 C CA . THR B 1 5 ? 11.57 28.703 10.344 1 76.5 5 THR B CA 1
ATOM 903 C C . THR B 1 5 ? 11.945 27.75 9.219 1 76.5 5 THR B C 1
ATOM 905 O O . THR B 1 5 ? 11.367 26.672 9.102 1 76.5 5 THR B O 1
ATOM 908 N N . GLU B 1 6 ? 12.984 28.219 8.5 1 80.5 6 GLU B N 1
ATOM 909 C CA . GLU B 1 6 ? 13.453 27.375 7.398 1 80.5 6 GLU B CA 1
ATOM 910 C C . GLU B 1 6 ? 14.07 26.078 7.914 1 80.5 6 GLU B C 1
ATOM 912 O O . GLU B 1 6 ? 13.875 25.016 7.324 1 80.5 6 GLU B O 1
ATOM 917 N N . GLN B 1 7 ? 14.766 26.203 9.023 1 85 7 GLN B N 1
ATOM 918 C CA . GLN B 1 7 ? 15.391 25.016 9.617 1 85 7 GLN B CA 1
ATOM 919 C C . GLN B 1 7 ? 14.336 24.047 10.148 1 85 7 GLN B C 1
ATOM 921 O O . GLN B 1 7 ? 14.477 22.844 10.016 1 85 7 GLN B O 1
ATOM 926 N N . LEU B 1 8 ? 13.297 24.625 10.766 1 83.69 8 LEU B N 1
ATOM 927 C CA . LEU B 1 8 ? 12.219 23.812 11.297 1 83.69 8 LEU B CA 1
ATOM 928 C C . LEU B 1 8 ? 11.469 23.094 10.164 1 83.69 8 LEU B C 1
ATOM 930 O O . LEU B 1 8 ? 11.109 21.922 10.297 1 83.69 8 LEU B O 1
ATOM 934 N N . GLN B 1 9 ? 11.305 23.812 9.078 1 83 9 GLN B N 1
ATOM 935 C CA . GLN B 1 9 ? 10.633 23.234 7.918 1 83 9 GLN B CA 1
ATOM 936 C C . GLN B 1 9 ? 11.469 22.125 7.305 1 83 9 GLN B C 1
ATOM 938 O O . GLN B 1 9 ? 10.93 21.094 6.875 1 83 9 GLN B O 1
ATOM 943 N N . ASN B 1 10 ? 12.734 22.312 7.258 1 87 10 ASN B N 1
ATOM 944 C CA . ASN B 1 10 ? 13.633 21.281 6.742 1 87 10 ASN B CA 1
ATOM 945 C C . ASN B 1 10 ? 13.625 20.047 7.629 1 87 10 ASN B C 1
ATOM 947 O O . ASN B 1 10 ? 13.641 18.922 7.129 1 87 10 ASN B O 1
ATOM 951 N N . ARG B 1 11 ? 13.648 20.234 8.914 1 91.5 11 ARG B N 1
ATOM 952 C CA . ARG B 1 11 ? 13.586 19.125 9.859 1 91.5 11 ARG B CA 1
ATOM 953 C C . ARG B 1 11 ? 12.281 18.344 9.688 1 91.5 11 ARG B C 1
ATOM 955 O O . ARG B 1 11 ? 12.289 17.109 9.688 1 91.5 11 ARG B O 1
ATOM 962 N N . ARG B 1 12 ? 11.18 19.031 9.508 1 89.31 12 ARG B N 1
ATOM 963 C CA . ARG B 1 12 ? 9.883 18.391 9.297 1 89.31 12 ARG B CA 1
ATOM 964 C C . ARG B 1 12 ? 9.875 17.562 8.016 1 89.31 12 ARG B C 1
ATOM 966 O O . ARG B 1 12 ? 9.414 16.422 8 1 89.31 12 ARG B O 1
ATOM 973 N N . ALA B 1 13 ? 10.383 18.219 6.984 1 85.19 13 ALA B N 1
ATOM 974 C CA . ALA B 1 13 ? 10.445 17.531 5.699 1 85.19 13 ALA B CA 1
ATOM 975 C C . ALA B 1 13 ? 11.289 16.266 5.805 1 85.19 13 ALA B C 1
ATOM 977 O O . ALA B 1 13 ? 10.93 15.227 5.238 1 85.19 13 ALA B O 1
ATOM 978 N N . HIS B 1 14 ? 12.336 16.266 6.531 1 91.88 14 HIS B N 1
ATOM 979 C CA . HIS B 1 14 ? 13.219 15.125 6.711 1 91.88 14 HIS B CA 1
ATOM 980 C C . HIS B 1 14 ? 12.516 14 7.465 1 91.88 14 HIS B C 1
ATOM 982 O O . HIS B 1 14 ? 12.594 12.836 7.066 1 91.88 14 HIS B O 1
ATOM 988 N N . LEU B 1 15 ? 11.797 14.352 8.453 1 92.19 15 LEU B N 1
ATOM 989 C CA . LEU B 1 15 ? 11.07 13.375 9.258 1 92.19 15 LEU B CA 1
ATOM 990 C C . LEU B 1 15 ? 10.008 12.672 8.43 1 92.19 15 LEU B C 1
ATOM 992 O O . LEU B 1 15 ? 9.867 11.445 8.5 1 92.19 15 LEU B O 1
ATOM 996 N N . LEU B 1 16 ? 9.328 13.469 7.637 1 89.94 16 LEU B N 1
ATOM 997 C CA . LEU B 1 16 ? 8.273 12.914 6.797 1 89.94 16 LEU B CA 1
ATOM 998 C C . LEU B 1 16 ? 8.844 11.953 5.758 1 89.94 16 LEU B C 1
ATOM 1000 O O . LEU B 1 16 ? 8.336 10.844 5.59 1 89.94 16 LEU B O 1
ATOM 1004 N N . ARG B 1 17 ? 9.961 12.32 5.176 1 91 17 ARG B N 1
ATOM 1005 C CA . ARG B 1 17 ? 10.586 11.5 4.145 1 91 17 ARG B CA 1
ATOM 1006 C C . ARG B 1 17 ? 11.078 10.18 4.719 1 91 17 ARG B C 1
ATOM 1008 O O . ARG B 1 17 ? 10.906 9.125 4.102 1 91 17 ARG B O 1
ATOM 1015 N N . GLU B 1 18 ? 11.594 10.219 5.844 1 94.75 18 GLU B N 1
ATOM 1016 C CA . GLU B 1 18 ? 12.109 9.016 6.48 1 94.75 18 GLU B CA 1
ATOM 1017 C C . GLU B 1 18 ? 10.984 8.055 6.844 1 94.75 18 GLU B C 1
ATOM 1019 O O . GLU B 1 18 ? 11.086 6.848 6.625 1 94.75 18 GLU B O 1
ATOM 1024 N N . ALA B 1 19 ? 9.945 8.586 7.375 1 94 19 ALA B N 1
ATOM 1025 C CA . ALA B 1 19 ? 8.805 7.762 7.766 1 94 19 ALA B CA 1
ATOM 1026 C C . ALA B 1 19 ? 8.133 7.145 6.543 1 94 19 ALA B C 1
ATOM 1028 O O . ALA B 1 19 ? 7.727 5.977 6.574 1 94 19 ALA B O 1
ATOM 1029 N N . GLU B 1 20 ? 8.086 7.914 5.48 1 89.44 20 GLU B N 1
ATOM 1030 C CA . GLU B 1 20 ? 7.504 7.418 4.234 1 89.44 20 GLU B CA 1
ATOM 1031 C C . GLU B 1 20 ? 8.344 6.293 3.645 1 89.44 20 GLU B C 1
ATOM 1033 O O . GLU B 1 20 ? 7.809 5.285 3.182 1 89.44 20 GLU B O 1
ATOM 1038 N N . ARG B 1 21 ? 9.617 6.492 3.652 1 94.38 21 ARG B N 1
ATOM 1039 C CA . ARG B 1 21 ? 10.523 5.457 3.154 1 94.38 21 ARG B CA 1
ATOM 1040 C C . ARG B 1 21 ? 10.359 4.164 3.949 1 94.38 21 ARG B C 1
ATOM 1042 O O . ARG B 1 21 ? 10.312 3.076 3.373 1 94.38 21 ARG B O 1
ATOM 1049 N N . ARG B 1 22 ? 10.297 4.297 5.223 1 96.38 22 ARG B N 1
ATOM 1050 C CA . ARG B 1 22 ? 10.109 3.133 6.078 1 96.38 22 ARG B CA 1
ATOM 1051 C C . ARG B 1 22 ? 8.789 2.434 5.773 1 96.38 22 ARG B C 1
ATOM 1053 O O . ARG B 1 22 ? 8.727 1.203 5.73 1 96.38 22 ARG B O 1
ATOM 1060 N N . MET B 1 23 ? 7.742 3.254 5.605 1 97.12 23 MET B N 1
ATOM 1061 C CA . MET B 1 23 ? 6.434 2.691 5.281 1 97.12 23 MET B CA 1
ATOM 1062 C C . MET B 1 23 ? 6.484 1.906 3.977 1 97.12 23 MET B C 1
ATOM 1064 O O . MET B 1 23 ? 5.934 0.808 3.887 1 97.12 23 MET B O 1
ATOM 1068 N N . LEU B 1 24 ? 7.211 2.438 3.025 1 94.44 24 LEU B N 1
ATOM 1069 C CA . LEU B 1 24 ? 7.289 1.794 1.719 1 94.44 24 LEU B CA 1
ATOM 1070 C C . LEU B 1 24 ? 8.086 0.498 1.798 1 94.44 24 LEU B C 1
ATOM 1072 O O . LEU B 1 24 ? 7.746 -0.488 1.141 1 94.44 24 LEU B O 1
ATOM 1076 N N . VAL B 1 25 ? 9.125 0.471 2.561 1 96.56 25 VAL B N 1
ATOM 1077 C CA . VAL B 1 25 ? 9.898 -0.746 2.775 1 96.56 25 VAL B CA 1
ATOM 1078 C C . VAL B 1 25 ? 9.023 -1.807 3.438 1 96.56 25 VAL B C 1
ATOM 1080 O O . VAL B 1 25 ? 9.031 -2.971 3.029 1 96.56 25 VAL B O 1
ATOM 1083 N N . GLN B 1 26 ? 8.219 -1.373 4.453 1 97.62 26 GLN B N 1
ATOM 1084 C CA . GLN B 1 26 ? 7.312 -2.293 5.141 1 97.62 26 GLN B CA 1
ATOM 1085 C C . GLN B 1 26 ? 6.227 -2.801 4.195 1 97.62 26 GLN B C 1
ATOM 1087 O O . GLN B 1 26 ? 5.836 -3.967 4.266 1 97.62 26 GLN B O 1
ATOM 1092 N N . LEU B 1 27 ? 5.77 -1.932 3.35 1 97.25 27 LEU B N 1
ATOM 1093 C CA . LEU B 1 27 ? 4.789 -2.326 2.344 1 97.25 27 LEU B CA 1
ATOM 1094 C C . LEU B 1 27 ? 5.348 -3.416 1.437 1 97.25 27 LEU B C 1
ATOM 1096 O O . LEU B 1 27 ? 4.676 -4.414 1.17 1 97.25 27 LEU B O 1
ATOM 1100 N N . HIS B 1 28 ? 6.578 -3.25 1.021 1 96.38 28 HIS B N 1
ATOM 1101 C CA . HIS B 1 28 ? 7.219 -4.262 0.188 1 96.38 28 HIS B CA 1
ATOM 1102 C C . HIS B 1 28 ? 7.344 -5.586 0.932 1 96.38 28 HIS B C 1
ATOM 1104 O O . HIS B 1 28 ? 7.09 -6.652 0.361 1 96.38 28 HIS B O 1
ATOM 1110 N N . GLY B 1 29 ? 7.727 -5.516 2.15 1 97.5 29 GLY B N 1
ATOM 1111 C CA . GLY B 1 29 ? 7.793 -6.719 2.967 1 97.5 29 GLY B CA 1
ATOM 1112 C C . GLY B 1 29 ? 6.449 -7.41 3.117 1 97.5 29 GLY B C 1
ATOM 1113 O O . GLY B 1 29 ? 6.371 -8.641 3.064 1 97.5 29 GLY B O 1
ATOM 1114 N N . LEU B 1 30 ? 5.441 -6.617 3.359 1 97.88 30 LEU B N 1
ATOM 1115 C CA . LEU B 1 30 ? 4.086 -7.145 3.486 1 97.88 30 LEU B CA 1
ATOM 1116 C C . LEU B 1 30 ? 3.668 -7.879 2.217 1 97.88 30 LEU B C 1
ATOM 1118 O O . LEU B 1 30 ? 3.135 -8.992 2.285 1 97.88 30 LEU B O 1
ATOM 1122 N N . MET B 1 31 ? 3.949 -7.27 1.064 1 95.69 31 MET B N 1
ATOM 1123 C CA . MET B 1 31 ? 3.607 -7.895 -0.21 1 95.69 31 MET B CA 1
ATOM 1124 C C . MET B 1 31 ? 4.375 -9.195 -0.4 1 95.69 31 MET B C 1
ATOM 1126 O O . MET B 1 31 ? 3.799 -10.203 -0.811 1 95.69 31 MET B O 1
ATOM 1130 N N . ARG B 1 32 ? 5.68 -9.266 -0.081 1 97.5 32 ARG B N 1
ATOM 1131 C CA . ARG B 1 32 ? 6.516 -10.453 -0.223 1 97.5 32 ARG B CA 1
ATOM 1132 C C . ARG B 1 32 ? 6.047 -11.562 0.71 1 97.5 32 ARG B C 1
ATOM 1134 O O . ARG B 1 32 ? 5.902 -12.711 0.29 1 97.5 32 ARG B O 1
ATOM 1141 N N . SER B 1 33 ? 5.801 -11.195 1.916 1 97.88 33 SER B N 1
ATOM 1142 C CA . SER B 1 33 ? 5.34 -12.188 2.885 1 97.88 33 SER B CA 1
ATOM 1143 C C . SER B 1 33 ? 3.986 -12.766 2.488 1 97.88 33 SER B C 1
ATOM 1145 O O . SER B 1 33 ? 3.748 -13.961 2.639 1 97.88 33 SER B O 1
ATOM 1147 N N . THR B 1 34 ? 3.129 -11.898 2.016 1 97.06 34 THR B N 1
ATOM 1148 C CA . THR B 1 34 ? 1.807 -12.352 1.594 1 97.06 34 THR B CA 1
ATOM 1149 C C . THR B 1 34 ? 1.915 -13.305 0.41 1 97.06 34 THR B C 1
ATOM 1151 O O . THR B 1 34 ? 1.259 -14.352 0.387 1 97.06 34 THR B O 1
ATOM 1154 N N . ALA B 1 35 ? 2.736 -12.953 -0.539 1 95.31 35 ALA B N 1
ATOM 1155 C CA . ALA B 1 35 ? 2.947 -13.836 -1.685 1 95.31 35 ALA B CA 1
ATOM 1156 C C . ALA B 1 35 ? 3.477 -15.195 -1.24 1 95.31 35 ALA B C 1
ATOM 1158 O O . ALA B 1 35 ? 2.992 -16.234 -1.694 1 95.31 35 ALA B O 1
ATOM 1159 N N . ASP B 1 36 ? 4.43 -15.219 -0.406 1 96.56 36 ASP B N 1
ATOM 1160 C CA . ASP B 1 36 ? 5.016 -16.453 0.1 1 96.56 36 ASP B CA 1
ATOM 1161 C C . ASP B 1 36 ? 3.971 -17.297 0.821 1 96.56 36 ASP B C 1
ATOM 1163 O O . ASP B 1 36 ? 3.922 -18.516 0.644 1 96.56 36 ASP B O 1
ATOM 1167 N N . GLU B 1 37 ? 3.141 -16.672 1.646 1 96.38 37 GLU B N 1
ATOM 1168 C CA . GLU B 1 37 ? 2.098 -17.359 2.402 1 96.38 37 GLU B CA 1
ATOM 1169 C C . GLU B 1 37 ? 1.068 -18 1.472 1 96.38 37 GLU B C 1
ATOM 1171 O O . GLU B 1 37 ? 0.665 -19.141 1.676 1 96.38 37 GLU B O 1
ATOM 1176 N N . ILE B 1 38 ? 0.638 -17.234 0.466 1 94.44 38 ILE B N 1
ATOM 1177 C CA . ILE B 1 38 ? -0.334 -17.75 -0.493 1 94.44 38 ILE B CA 1
ATOM 1178 C C . ILE B 1 38 ? 0.246 -18.969 -1.217 1 94.44 38 ILE B C 1
ATOM 1180 O O . ILE B 1 38 ? -0.406 -20 -1.316 1 94.44 38 ILE B O 1
ATOM 1184 N N . ASN B 1 39 ? 1.471 -18.812 -1.67 1 95.56 39 ASN B N 1
ATOM 1185 C CA . ASN B 1 39 ? 2.1 -19.891 -2.436 1 95.56 39 ASN B CA 1
ATOM 1186 C C . ASN B 1 39 ? 2.34 -21.125 -1.573 1 95.56 39 ASN B C 1
ATOM 1188 O O . ASN B 1 39 ? 2.203 -22.25 -2.049 1 95.56 39 ASN B O 1
ATOM 1192 N N . ALA B 1 40 ? 2.744 -20.969 -0.386 1 95.62 40 ALA B N 1
ATOM 1193 C CA . ALA B 1 40 ? 2.906 -22.094 0.532 1 95.62 40 ALA B CA 1
ATOM 1194 C C . ALA B 1 40 ? 1.586 -22.828 0.736 1 95.62 40 ALA B C 1
ATOM 1196 O O . ALA B 1 40 ? 1.552 -24.062 0.754 1 95.62 40 ALA B O 1
ATOM 1197 N N . GLU B 1 41 ? 0.476 -22.047 0.867 1 94.25 41 GLU B N 1
ATOM 1198 C CA . GLU B 1 41 ? -0.844 -22.641 1.057 1 94.25 41 GLU B CA 1
ATOM 1199 C C . GLU B 1 41 ? -1.3 -23.375 -0.197 1 94.25 41 GLU B C 1
ATOM 1201 O O . GLU B 1 41 ? -1.891 -24.453 -0.107 1 94.25 41 GLU B O 1
ATOM 1206 N N . LEU B 1 42 ? -1.035 -22.828 -1.307 1 91.62 42 LEU B N 1
ATOM 1207 C CA . LEU B 1 42 ? -1.375 -23.469 -2.57 1 91.62 42 LEU B CA 1
ATOM 1208 C C . LEU B 1 42 ? -0.627 -24.797 -2.727 1 91.62 42 LEU B C 1
ATOM 1210 O O . LEU B 1 42 ? -1.203 -25.781 -3.168 1 91.62 42 LEU B O 1
ATOM 1214 N N . GLU B 1 43 ? 0.662 -24.812 -2.439 1 92.88 43 GLU B N 1
ATOM 1215 C CA . GLU B 1 43 ? 1.473 -26.016 -2.5 1 92.88 43 GLU B CA 1
ATOM 1216 C C . GLU B 1 43 ? 0.969 -27.062 -1.514 1 92.88 43 GLU B C 1
ATOM 1218 O O . GLU B 1 43 ? 0.862 -28.25 -1.855 1 92.88 43 GLU B O 1
ATOM 1223 N N . LYS B 1 44 ? 0.677 -26.656 -0.345 1 92.81 44 LYS B N 1
ATOM 1224 C CA . LYS B 1 44 ? 0.203 -27.562 0.699 1 92.81 44 LYS B CA 1
ATOM 1225 C C . LYS B 1 44 ? -1.099 -28.25 0.286 1 92.81 44 LYS B C 1
ATOM 1227 O O . LYS B 1 44 ? -1.292 -29.438 0.547 1 92.81 44 LYS B O 1
ATOM 1232 N N . GLU B 1 45 ? -1.962 -27.469 -0.429 1 91.31 45 GLU B N 1
ATOM 1233 C CA . GLU B 1 45 ? -3.27 -27.984 -0.821 1 91.31 45 GLU B CA 1
ATOM 1234 C C . GLU B 1 45 ? -3.227 -28.594 -2.223 1 91.31 45 GLU B C 1
ATOM 1236 O O . GLU B 1 45 ? -4.258 -29 -2.76 1 91.31 45 GLU B O 1
ATOM 1241 N N . GLU B 1 46 ? -2.006 -28.578 -2.76 1 88.38 46 GLU B N 1
ATOM 1242 C CA . GLU B 1 46 ? -1.784 -29.156 -4.082 1 88.38 46 GLU B CA 1
ATOM 1243 C C . GLU B 1 46 ? -2.701 -28.516 -5.121 1 88.38 46 GLU B C 1
ATOM 1245 O O . GLU B 1 46 ? -3.277 -29.219 -5.961 1 88.38 46 GLU B O 1
ATOM 1250 N N . LEU B 1 47 ? -3 -27.297 -4.801 1 83.69 47 LEU B N 1
ATOM 1251 C CA . LEU B 1 47 ? -3.789 -26.547 -5.777 1 83.69 47 LEU B CA 1
ATOM 1252 C C . LEU B 1 47 ? -2.92 -26.078 -6.938 1 83.69 47 LEU B C 1
ATOM 1254 O O . LEU B 1 47 ? -1.953 -25.344 -6.738 1 83.69 47 LEU B O 1
ATOM 1258 N N . CYS B 1 48 ? -3.062 -26.703 -8.031 1 72.12 48 CYS B N 1
ATOM 1259 C CA . CYS B 1 48 ? -2.258 -26.422 -9.219 1 72.12 48 CYS B CA 1
ATOM 1260 C C . CYS B 1 48 ? -2.564 -25.031 -9.773 1 72.12 48 CYS B C 1
ATOM 1262 O O . CYS B 1 48 ? -3.666 -24.516 -9.586 1 72.12 48 CYS B O 1
ATOM 1264 N N . GLY B 1 49 ? -1.62 -24.297 -10.219 1 74.62 49 GLY B N 1
ATOM 1265 C CA . GLY B 1 49 ? -1.803 -23.016 -10.883 1 74.62 49 GLY B CA 1
ATOM 1266 C C . GLY B 1 49 ? -0.572 -22.141 -10.82 1 74.62 49 GLY B C 1
ATOM 1267 O O . GLY B 1 49 ? 0.508 -22.594 -10.445 1 74.62 49 GLY B O 1
ATOM 1268 N N . GLU B 1 50 ? -0.801 -21 -11.281 1 81.81 50 GLU B N 1
ATOM 1269 C CA . GLU B 1 50 ? 0.29 -20.031 -11.344 1 81.81 50 GLU B CA 1
ATOM 1270 C C . GLU B 1 50 ? 0.667 -19.531 -9.953 1 81.81 50 GLU B C 1
ATOM 1272 O O . GLU B 1 50 ? -0.204 -19.328 -9.102 1 81.81 50 GLU B O 1
ATOM 1277 N N . THR B 1 51 ? 1.896 -19.438 -9.703 1 91.75 51 THR B N 1
ATOM 1278 C CA . THR B 1 51 ? 2.408 -18.859 -8.461 1 91.75 51 THR B CA 1
ATOM 1279 C C . THR B 1 51 ? 2.02 -17.391 -8.344 1 91.75 51 THR B C 1
ATOM 1281 O O . THR B 1 51 ? 1.983 -16.672 -9.344 1 91.75 51 THR B O 1
ATOM 1284 N N . VAL B 1 52 ? 1.636 -17.016 -7.168 1 90.56 52 VAL B N 1
ATOM 1285 C CA . VAL B 1 52 ? 1.309 -15.609 -6.914 1 90.56 52 VAL B CA 1
ATOM 1286 C C . VAL B 1 52 ? 2.592 -14.797 -6.797 1 90.56 52 VAL B C 1
ATOM 1288 O O . VAL B 1 52 ? 3.504 -15.164 -6.051 1 90.56 52 VAL B O 1
ATOM 1291 N N . THR B 1 53 ? 2.625 -13.688 -7.562 1 91.75 53 THR B N 1
ATOM 1292 C CA . THR B 1 53 ? 3.811 -12.836 -7.559 1 91.75 53 THR B CA 1
ATOM 1293 C C . THR B 1 53 ? 3.553 -11.555 -6.777 1 91.75 53 THR B C 1
ATOM 1295 O O . THR B 1 53 ? 2.4 -11.188 -6.531 1 91.75 53 THR B O 1
ATOM 1298 N N . VAL B 1 54 ? 4.641 -10.906 -6.43 1 92.44 54 VAL B N 1
ATOM 1299 C CA . VAL B 1 54 ? 4.562 -9.625 -5.742 1 92.44 54 VAL B CA 1
ATOM 1300 C C . VAL B 1 54 ? 3.918 -8.578 -6.656 1 92.44 54 VAL B C 1
ATOM 1302 O O . VAL B 1 54 ? 3.158 -7.727 -6.195 1 92.44 54 VAL B O 1
ATOM 1305 N N . GLU B 1 55 ? 4.137 -8.695 -7.914 1 86.25 55 GLU B N 1
ATOM 1306 C CA . GLU B 1 55 ? 3.568 -7.773 -8.898 1 86.25 55 GLU B CA 1
ATOM 1307 C C . GLU B 1 55 ? 2.047 -7.887 -8.945 1 86.25 55 GLU B C 1
ATOM 1309 O O . GLU B 1 55 ? 1.348 -6.883 -9.094 1 86.25 55 GLU B O 1
ATOM 1314 N N . GLN B 1 56 ? 1.593 -9.062 -8.844 1 87.56 56 GLN B N 1
ATOM 1315 C CA . GLN B 1 56 ? 0.148 -9.266 -8.812 1 87.56 56 GLN B CA 1
ATOM 1316 C C . GLN B 1 56 ? -0.475 -8.594 -7.594 1 87.56 56 GLN B C 1
ATOM 1318 O O . GLN B 1 56 ? -1.544 -7.988 -7.691 1 87.56 56 GLN B O 1
ATOM 1323 N N . LEU B 1 57 ? 0.222 -8.758 -6.48 1 92.94 57 LEU B N 1
ATOM 1324 C CA . LEU B 1 57 ? -0.278 -8.156 -5.25 1 92.94 57 LEU B CA 1
ATOM 1325 C C . LEU B 1 57 ? -0.2 -6.637 -5.32 1 92.94 57 LEU B C 1
ATOM 1327 O O . LEU B 1 57 ? -1.067 -5.941 -4.789 1 92.94 57 LEU B O 1
ATOM 1331 N N . ARG B 1 58 ? 0.838 -6.062 -5.918 1 89.69 58 ARG B N 1
ATOM 1332 C CA . ARG B 1 58 ? 0.962 -4.629 -6.156 1 89.69 58 ARG B CA 1
ATOM 1333 C C . ARG B 1 58 ? -0.246 -4.094 -6.918 1 89.69 58 ARG B C 1
ATOM 1335 O O . ARG B 1 58 ? -0.771 -3.029 -6.594 1 89.69 58 ARG B O 1
ATOM 1342 N N . GLU B 1 59 ? -0.715 -4.828 -7.867 1 85 59 GLU B N 1
ATOM 1343 C CA . GLU B 1 59 ? -1.873 -4.434 -8.664 1 85 59 GLU B CA 1
ATOM 1344 C C . GLU B 1 59 ? -3.145 -4.418 -7.82 1 85 59 GLU B C 1
ATOM 1346 O O . GLU B 1 59 ? -3.994 -3.539 -7.984 1 85 59 GLU B O 1
ATOM 1351 N N . VAL B 1 60 ? -3.246 -5.355 -7.031 1 88.12 60 VAL B N 1
ATOM 1352 C CA . VAL B 1 60 ? -4.398 -5.434 -6.141 1 88.12 60 VAL B CA 1
ATOM 1353 C C . VAL B 1 60 ? -4.445 -4.195 -5.246 1 88.12 60 VAL B C 1
ATOM 1355 O O . VAL B 1 60 ? -5.496 -3.566 -5.102 1 88.12 60 VAL B O 1
ATOM 1358 N N . ILE B 1 61 ? -3.285 -3.887 -4.656 1 92.12 61 ILE B N 1
ATOM 1359 C CA . ILE B 1 61 ? -3.205 -2.734 -3.764 1 92.12 61 ILE B CA 1
ATOM 1360 C C . ILE B 1 61 ? -3.506 -1.457 -4.543 1 92.12 61 ILE B C 1
ATOM 1362 O O . ILE B 1 61 ? -4.273 -0.607 -4.086 1 92.12 61 ILE B O 1
ATOM 1366 N N . GLN B 1 62 ? -2.936 -1.316 -5.715 1 85.5 62 GLN B N 1
ATOM 1367 C CA . GLN B 1 62 ? -3.156 -0.142 -6.555 1 85.5 62 GLN B CA 1
ATOM 1368 C C . GLN B 1 62 ? -4.637 0.019 -6.895 1 85.5 62 GLN B C 1
ATOM 1370 O O . GLN B 1 62 ? -5.184 1.118 -6.793 1 85.5 62 GLN B O 1
ATOM 1375 N N . SER B 1 63 ? -5.215 -1.048 -7.297 1 81.62 63 SER B N 1
ATOM 1376 C CA . SER B 1 63 ? -6.637 -1.011 -7.633 1 81.62 63 SER B CA 1
ATOM 1377 C C . SER B 1 63 ? -7.48 -0.612 -6.43 1 81.62 63 SER B C 1
ATOM 1379 O O . SER B 1 63 ? -8.398 0.2 -6.551 1 81.62 63 SER B O 1
ATOM 1381 N N . HIS B 1 64 ? -7.152 -1.167 -5.363 1 86.69 64 HIS B N 1
ATOM 1382 C CA . HIS B 1 64 ? -7.902 -0.88 -4.145 1 86.69 64 HIS B CA 1
ATOM 1383 C C . HIS B 1 64 ? -7.777 0.589 -3.754 1 86.69 64 HIS B C 1
ATOM 1385 O O . HIS B 1 64 ? -8.773 1.232 -3.412 1 86.69 64 HIS B O 1
ATOM 1391 N N . LEU B 1 65 ? -6.539 1.075 -3.824 1 86.31 65 LEU B N 1
ATOM 1392 C CA . LEU B 1 65 ? -6.301 2.465 -3.451 1 86.31 65 LEU B CA 1
ATOM 1393 C C . LEU B 1 65 ? -6.957 3.414 -4.449 1 86.31 65 LEU B C 1
ATOM 1395 O O . LEU B 1 65 ? -7.453 4.477 -4.066 1 86.31 65 LEU B O 1
ATOM 1399 N N . PHE B 1 66 ? -6.961 3.094 -5.703 1 80.38 66 PHE B N 1
ATOM 1400 C CA . PHE B 1 66 ? -7.598 3.889 -6.746 1 80.38 66 PHE B CA 1
ATOM 1401 C C . PHE B 1 66 ? -9.109 3.945 -6.535 1 80.38 66 PHE B C 1
ATOM 1403 O O . PHE B 1 66 ? -9.719 5.012 -6.652 1 80.38 66 PHE B O 1
ATOM 1410 N N . GLU B 1 67 ? -9.688 2.844 -6.234 1 77.12 67 GLU B N 1
ATOM 1411 C CA . GLU B 1 67 ? -11.125 2.762 -6.023 1 77.12 67 GLU B CA 1
ATOM 1412 C C . GLU B 1 67 ? -11.562 3.604 -4.828 1 77.12 67 GLU B C 1
ATOM 1414 O O . GLU B 1 67 ? -12.617 4.242 -4.855 1 77.12 67 GLU B O 1
ATOM 1419 N N . ARG B 1 68 ? -10.781 3.619 -3.822 1 70.38 68 ARG B N 1
ATOM 1420 C CA . ARG B 1 68 ? -11.125 4.379 -2.623 1 70.38 68 ARG B CA 1
ATOM 1421 C C . ARG B 1 68 ? -11.078 5.879 -2.895 1 70.38 68 ARG B C 1
ATOM 1423 O O . ARG B 1 68 ? -11.922 6.633 -2.398 1 70.38 68 ARG B O 1
ATOM 1430 N N . VAL B 1 69 ? -10.125 6.285 -3.646 1 63.88 69 VAL B N 1
ATOM 1431 C CA . VAL B 1 69 ? -10.055 7.699 -4.004 1 63.88 69 VAL B CA 1
ATOM 1432 C C . VAL B 1 69 ? -11.266 8.078 -4.852 1 63.88 69 VAL B C 1
ATOM 1434 O O . VAL B 1 69 ? -11.906 9.102 -4.602 1 63.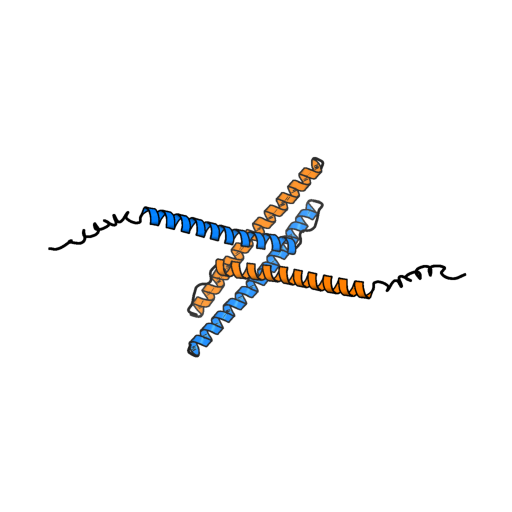88 69 VAL B O 1
ATOM 1437 N N . HIS B 1 70 ? -11.562 7.23 -5.785 1 63.12 70 HIS B N 1
ATOM 1438 C CA . HIS B 1 70 ? -12.688 7.523 -6.668 1 63.12 70 HIS B CA 1
ATOM 1439 C C . HIS B 1 70 ? -14.016 7.422 -5.922 1 63.12 70 HIS B C 1
ATOM 1441 O O . HIS B 1 70 ? -14.906 8.25 -6.121 1 63.12 70 HIS B O 1
ATOM 1447 N N . LYS B 1 71 ? -14.062 6.512 -5.059 1 64.25 71 LYS B N 1
ATOM 1448 C CA . LYS B 1 71 ? -15.273 6.434 -4.242 1 64.25 71 LYS B CA 1
ATOM 1449 C C . LYS B 1 71 ? -15.359 7.617 -3.281 1 64.25 71 LYS B C 1
ATOM 1451 O O . LYS B 1 71 ? -16.438 8.18 -3.072 1 64.25 71 LYS B O 1
ATOM 1456 N N . GLY B 1 72 ? -14.203 7.867 -2.791 1 57.53 72 GLY B N 1
ATOM 1457 C CA . GLY B 1 72 ? -14.164 9.055 -1.952 1 57.53 72 GLY B CA 1
ATOM 1458 C C . GLY B 1 72 ? -14.547 10.32 -2.689 1 57.53 72 GLY B C 1
ATOM 1459 O O . GLY B 1 72 ? -15.328 11.133 -2.18 1 57.53 72 GLY B O 1
ATOM 1460 N N . ASP B 1 73 ? -13.961 10.359 -3.863 1 58.72 73 ASP B N 1
ATOM 1461 C CA . ASP B 1 73 ? -14.312 11.492 -4.707 1 58.72 73 ASP B CA 1
ATOM 1462 C C . ASP B 1 73 ? -15.789 11.477 -5.07 1 58.72 73 ASP B C 1
ATOM 1464 O O . ASP B 1 73 ? -16.453 12.516 -5.074 1 58.72 73 ASP B O 1
ATOM 1468 N N . LEU B 1 74 ? -16.125 10.25 -5.418 1 57.25 74 LEU B N 1
ATOM 1469 C CA . LEU B 1 74 ? -17.531 10.133 -5.75 1 57.25 74 LEU B CA 1
ATOM 1470 C C . LEU B 1 74 ? -18.406 10.469 -4.543 1 57.25 74 LEU B C 1
ATOM 1472 O O . LEU B 1 74 ? -19.438 11.133 -4.68 1 57.25 74 LEU B O 1
ATOM 1476 N N . GLN B 1 75 ? -17.875 9.938 -3.482 1 57.72 75 GLN B N 1
ATOM 1477 C CA . GLN B 1 75 ? -18.609 10.258 -2.262 1 57.72 75 GLN B CA 1
ATOM 1478 C C . GLN B 1 75 ? -18.531 11.75 -1.957 1 57.72 75 GLN B C 1
ATOM 1480 O O . GLN B 1 75 ? -19.531 12.359 -1.558 1 57.72 75 GLN B O 1
ATOM 1485 N N . LEU B 1 76 ? -17.375 12.25 -2.107 1 57.31 76 LEU B N 1
ATOM 1486 C CA . LEU B 1 76 ? -17.25 13.695 -1.955 1 57.31 76 LEU B CA 1
ATOM 1487 C C . LEU B 1 76 ? -18.094 14.422 -2.988 1 57.31 76 LEU B C 1
ATOM 1489 O O . LEU B 1 76 ? -18.797 15.391 -2.656 1 57.31 76 LEU B O 1
ATOM 1493 N N . ALA B 1 77 ? -18.078 14.008 -4.164 1 56.28 77 ALA B N 1
ATOM 1494 C CA . ALA B 1 77 ? -18.906 14.609 -5.207 1 56.28 77 ALA B CA 1
ATOM 1495 C C . ALA B 1 77 ? -20.391 14.477 -4.875 1 56.28 77 ALA B C 1
ATOM 1497 O O . ALA B 1 77 ? -21.141 15.438 -5.016 1 56.28 77 ALA B O 1
ATOM 1498 N N . ARG B 1 78 ? -20.719 13.32 -4.461 1 55 78 ARG B N 1
ATOM 1499 C CA . ARG B 1 78 ? -22.109 13.094 -4.059 1 55 78 ARG B CA 1
ATOM 1500 C C . ARG B 1 78 ? -22.484 13.977 -2.875 1 55 78 ARG B C 1
ATOM 1502 O O . ARG B 1 78 ? -23.578 14.5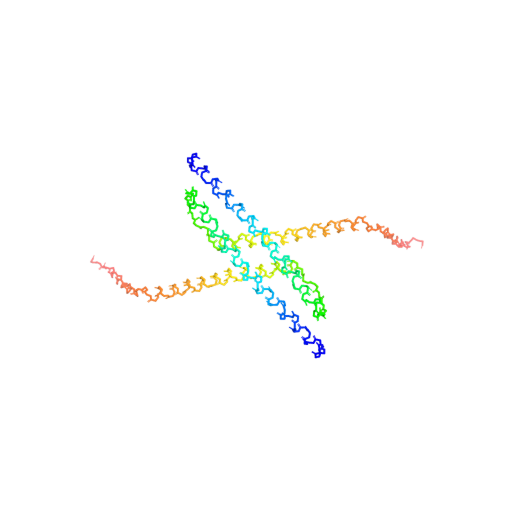47 -2.842 1 55 78 ARG B O 1
ATOM 1509 N N . SER B 1 79 ? -21.562 14.008 -1.976 1 55.16 79 SER B N 1
ATOM 1510 C CA . SER B 1 79 ? -21.797 14.867 -0.821 1 55.16 79 SER B CA 1
ATOM 1511 C C . SER B 1 79 ? -21.906 16.328 -1.236 1 55.16 79 SER B C 1
ATOM 1513 O O . SER B 1 79 ? -22.75 17.062 -0.728 1 55.16 79 SER B O 1
ATOM 1515 N N . LEU B 1 80 ? -21.047 16.766 -2.096 1 54.25 80 LEU B N 1
ATOM 1516 C CA . LEU B 1 80 ? -21.109 18.125 -2.613 1 54.25 80 LEU B CA 1
ATOM 1517 C C . LEU B 1 80 ? -22.391 18.359 -3.385 1 54.25 80 LEU B C 1
ATOM 1519 O O . LEU B 1 80 ? -23.031 19.406 -3.232 1 54.25 80 LEU B O 1
ATOM 1523 N N . LEU B 1 81 ? -22.672 17.391 -4.168 1 51.81 81 LEU B N 1
ATOM 1524 C CA . LEU B 1 81 ? -23.922 17.469 -4.898 1 51.81 81 LEU B CA 1
ATOM 1525 C C . LEU B 1 81 ? -25.109 17.531 -3.939 1 51.81 81 LEU B C 1
ATOM 1527 O O . LEU B 1 81 ? -26.047 18.312 -4.145 1 51.81 81 LEU B O 1
ATOM 1531 N N . GLU B 1 82 ? -25.047 16.719 -2.959 1 56.34 82 GLU B N 1
ATOM 1532 C CA . GLU B 1 82 ? -26.094 16.734 -1.943 1 56.34 82 GLU B CA 1
ATOM 1533 C C . GLU B 1 82 ? -26.141 18.062 -1.205 1 56.34 82 GLU B C 1
ATOM 1535 O O . GLU B 1 82 ? -27.219 18.609 -0.958 1 56.34 82 GLU B O 1
ATOM 1540 N N . HIS B 1 83 ? -24.953 18.547 -0.881 1 53.09 83 HIS B N 1
ATOM 1541 C CA . HIS B 1 83 ? -24.875 19.844 -0.234 1 53.09 83 HIS B CA 1
ATOM 1542 C C . HIS B 1 83 ? -25.391 20.953 -1.149 1 53.09 83 HIS B C 1
ATOM 1544 O O . HIS B 1 83 ? -26.109 21.844 -0.703 1 53.09 83 HIS B O 1
ATOM 1550 N N . TYR B 1 84 ? -25.016 20.906 -2.322 1 49.84 84 TYR B N 1
ATOM 1551 C CA . TYR B 1 84 ? -25.516 21.859 -3.311 1 49.84 84 TYR B CA 1
ATOM 1552 C C . TYR B 1 84 ? -27.031 21.781 -3.424 1 49.84 84 TYR B C 1
ATOM 1554 O O . TYR B 1 84 ? -27.703 22.797 -3.451 1 49.84 84 TYR B O 1
ATOM 1562 N N . GLN B 1 85 ? -27.516 20.688 -3.521 1 53.72 85 GLN B N 1
ATOM 1563 C CA . GLN B 1 85 ? -28.953 20.484 -3.625 1 53.72 85 GLN B CA 1
ATOM 1564 C C . GLN B 1 85 ? -29.672 20.969 -2.375 1 53.72 85 GLN B C 1
ATOM 1566 O O . GLN B 1 85 ? -30.75 21.578 -2.465 1 53.72 85 GLN B O 1
ATOM 1571 N N . GLN B 1 86 ? -29.047 20.781 -1.312 1 57.19 86 GLN B N 1
ATOM 1572 C CA . GLN B 1 86 ? -29.609 21.266 -0.058 1 57.19 86 GLN B CA 1
ATOM 1573 C C . GLN B 1 86 ? -29.547 22.781 0.03 1 57.19 86 GLN B C 1
ATOM 1575 O O . GLN B 1 86 ? -30.453 23.422 0.548 1 57.19 86 GLN B O 1
ATOM 1580 N N . SER B 1 87 ? -28.469 23.328 -0.413 1 51.16 87 SER B N 1
ATOM 1581 C CA . SER B 1 87 ? -28.312 24.766 -0.447 1 51.16 87 SER B CA 1
ATOM 1582 C C . SER B 1 87 ? -29.281 25.406 -1.433 1 51.16 87 SER B C 1
ATOM 1584 O O . SER B 1 87 ? -29.781 26.516 -1.198 1 51.16 87 SER B O 1
ATOM 1586 N N . LEU B 1 88 ? -29.484 24.797 -2.537 1 51.06 88 LEU B N 1
ATOM 1587 C CA . LEU B 1 88 ? -30.469 25.266 -3.5 1 51.06 88 LEU B CA 1
ATOM 1588 C C . LEU B 1 88 ? -31.859 25.25 -2.898 1 51.06 88 LEU B C 1
ATOM 1590 O O . LEU B 1 88 ? -32.656 26.141 -3.143 1 51.06 88 LEU B O 1
ATOM 1594 N N . ASP B 1 89 ? -32.031 24.312 -2.17 1 55.38 89 ASP B N 1
ATOM 1595 C CA . ASP B 1 89 ? -33.344 24.156 -1.556 1 55.38 89 ASP B CA 1
ATOM 1596 C C . ASP B 1 89 ? -33.5 25.109 -0.381 1 55.38 89 ASP B C 1
ATOM 1598 O O . ASP B 1 89 ? -34.625 25.516 -0.056 1 55.38 89 ASP B O 1
ATOM 1602 N N . SER B 1 90 ? -32.406 25.531 0.218 1 51.53 90 SER B N 1
ATOM 1603 C CA . SER B 1 90 ? -32.469 26.422 1.373 1 51.53 90 SER B CA 1
ATOM 1604 C C . SER B 1 90 ? -32.312 27.875 0.956 1 51.53 90 SER B C 1
ATOM 1606 O O . SER B 1 90 ? -32.469 28.781 1.773 1 51.53 90 SER B O 1
ATOM 1608 N N . ALA B 1 91 ? -31.703 28.172 -0.185 1 46.44 91 ALA B N 1
ATOM 1609 C CA . ALA B 1 91 ? -31.625 29.547 -0.662 1 46.44 91 ALA B CA 1
ATOM 1610 C C . ALA B 1 91 ? -33 30.203 -0.68 1 46.44 91 ALA B C 1
ATOM 1612 O O . ALA B 1 91 ? -33.969 29.609 -1.149 1 46.44 91 ALA B O 1
ATOM 1613 N N . PRO B 1 92 ? -33.25 31.141 0.234 1 44.91 92 PRO B N 1
ATOM 1614 C CA . PRO B 1 92 ? -34.5 31.891 0.214 1 44.91 92 PRO B CA 1
ATOM 1615 C C . PRO B 1 92 ? -34.938 32.281 -1.198 1 44.91 92 PRO B C 1
ATOM 1617 O O . PRO B 1 92 ? -34.094 32.438 -2.088 1 44.91 92 PRO B O 1
ATOM 1620 N N . VAL B 1 93 ? -36 31.734 -1.838 1 42.16 93 VAL B N 1
ATOM 1621 C CA . VAL B 1 93 ? -36.656 32.312 -3.002 1 42.16 93 VAL B CA 1
ATOM 1622 C C . VAL B 1 93 ? -36.625 33.844 -2.916 1 42.16 93 VAL B C 1
ATOM 1624 O O . VAL B 1 93 ? -37.312 34.438 -2.074 1 42.16 93 VAL B O 1
ATOM 1627 N N . GLN B 1 94 ? -35.5 34.469 -2.688 1 37.56 94 GLN B N 1
ATOM 1628 C CA . GLN B 1 94 ? -35.656 35.938 -2.764 1 37.56 94 GLN B CA 1
ATOM 1629 C C . GLN B 1 94 ? -36.562 36.344 -3.918 1 37.56 94 GLN B C 1
ATOM 1631 O O . GLN B 1 94 ? -36.375 35.875 -5.051 1 37.56 94 GLN B O 1
ATOM 1636 N N . ASP B 1 95 ? -37.844 36.531 -3.658 1 36.66 95 ASP B N 1
ATOM 1637 C CA . ASP B 1 95 ? -38.844 37.25 -4.43 1 36.66 95 ASP B CA 1
ATOM 1638 C C . ASP B 1 95 ? -38.219 38.438 -5.18 1 36.66 95 ASP B C 1
ATOM 1640 O O . ASP B 1 95 ? -37.812 39.438 -4.57 1 36.66 95 ASP B O 1
ATOM 1644 N N . GLU B 1 96 ? -37.094 38.188 -5.918 1 36.22 96 GLU B N 1
ATOM 1645 C CA . GLU B 1 96 ? -36.781 39.344 -6.77 1 36.22 96 GLU B CA 1
ATOM 1646 C C . GLU B 1 96 ? -38.062 39.969 -7.32 1 36.22 96 GLU B C 1
ATOM 1648 O O . GLU B 1 96 ? -38.781 39.344 -8.086 1 36.22 96 GLU B O 1
ATOM 1653 N N . GLU B 1 97 ? -38.75 40.656 -6.457 1 36.88 97 GLU B N 1
ATOM 1654 C CA . GLU B 1 97 ? -39.781 41.594 -6.891 1 36.88 97 GLU B CA 1
ATOM 1655 C C . GLU B 1 97 ? -39.344 42.375 -8.117 1 36.88 97 GLU B C 1
ATOM 1657 O O . GLU B 1 97 ? -38.375 43.156 -8.047 1 36.88 97 GLU B O 1
ATOM 1662 N N . VAL B 1 98 ? -39.156 41.625 -9.195 1 38 98 VAL B N 1
ATOM 1663 C CA . VAL B 1 98 ? -39.031 42.312 -10.484 1 38 98 VAL B CA 1
ATOM 1664 C C . VAL B 1 98 ? -39.875 43.594 -10.477 1 38 98 VAL B C 1
ATOM 1666 O O . VAL B 1 98 ? -41.094 43.531 -10.289 1 38 98 VAL B O 1
ATOM 1669 N N . ALA B 1 99 ? -39.25 44.625 -9.875 1 40.09 99 ALA B N 1
ATOM 1670 C CA . ALA B 1 99 ? -39.875 45.938 -9.93 1 40.09 99 ALA B CA 1
ATOM 1671 C C . ALA B 1 99 ? -40.594 46.156 -11.273 1 40.09 99 ALA B C 1
ATOM 1673 O O . ALA B 1 99 ? -40.062 45.75 -12.32 1 40.09 99 ALA B O 1
ATOM 1674 N N . PRO B 1 100 ? -41.875 46.188 -11.273 1 40.25 100 PRO B N 1
ATOM 1675 C CA . PRO B 1 100 ? -42.688 46.438 -12.469 1 40.25 100 PRO B CA 1
ATOM 1676 C C . PRO B 1 100 ? -42.094 47.5 -13.375 1 40.25 100 PRO B C 1
ATOM 1678 O O . PRO B 1 100 ? -41.469 48.469 -12.883 1 40.25 100 PRO B O 1
ATOM 1681 N N . LEU B 1 101 ? -41.312 47.031 -14.375 1 38.84 101 LEU B N 1
ATOM 1682 C CA . LEU B 1 101 ? -40.875 47.969 -15.391 1 38.84 101 LEU B CA 1
ATOM 1683 C C . LEU B 1 101 ? -41.844 49.156 -15.484 1 38.84 101 LEU B C 1
ATOM 1685 O O . LEU B 1 101 ? -43.06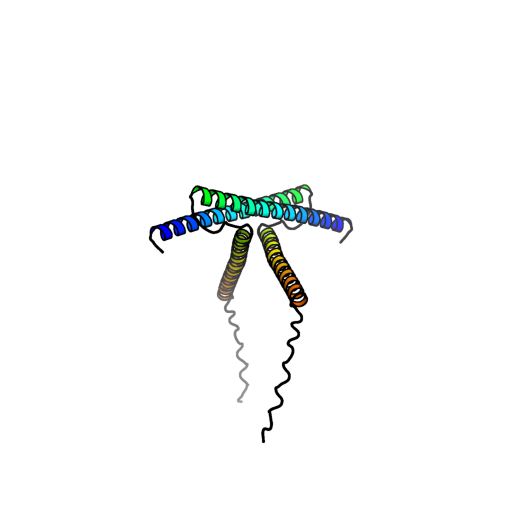2 48.969 -15.43 1 38.84 101 LEU B O 1
ATOM 1689 N N . PRO B 1 102 ? -41.406 50.344 -14.898 1 39.84 102 PRO B N 1
ATOM 1690 C CA . PRO B 1 102 ? -42.281 51.531 -15 1 39.84 102 PRO B CA 1
ATOM 1691 C C . PRO B 1 102 ? -43.031 51.562 -16.344 1 39.84 102 PRO B C 1
ATOM 1693 O O . PRO B 1 102 ? -42.5 51.156 -17.359 1 39.84 102 PRO B O 1
ATOM 1696 N N . ARG B 1 103 ? -44.312 51.25 -16.375 1 37.25 103 ARG B N 1
ATOM 1697 C CA . ARG B 1 103 ? -45.219 51.406 -17.5 1 37.25 103 ARG B CA 1
ATOM 1698 C C . ARG B 1 103 ? -44.938 52.719 -18.25 1 37.25 103 ARG B C 1
ATOM 1700 O O . ARG B 1 103 ? -44.844 53.781 -17.656 1 37.25 103 ARG B O 1
ATOM 1707 N N . ASP B 1 104 ? -44.281 52.656 -19.422 1 40.53 104 ASP B N 1
ATOM 1708 C CA . ASP B 1 104 ? -44.188 53.781 -20.375 1 40.53 104 ASP B CA 1
ATOM 1709 C C . ASP B 1 104 ? -45.469 54.625 -20.297 1 40.53 104 ASP B C 1
ATOM 1711 O O . ASP B 1 104 ? -46.562 54.125 -20.406 1 40.53 104 ASP B O 1
ATOM 1715 N N . ALA B 1 105 ? -45.438 55.781 -19.5 1 38.25 105 ALA B N 1
ATOM 1716 C CA . ALA B 1 105 ? -46.438 56.844 -19.578 1 38.25 105 ALA B CA 1
ATOM 1717 C C . ALA B 1 105 ? -46.844 57.094 -21.031 1 38.25 105 ALA B C 1
ATOM 1719 O O . ALA B 1 105 ? -46.062 57.625 -21.828 1 38.25 105 ALA B O 1
ATOM 1720 N N . GLN B 1 106 ? -47.594 56.188 -21.656 1 30.28 106 GLN B N 1
ATOM 1721 C CA . GLN B 1 106 ? -48.281 56.375 -22.938 1 30.28 106 GLN B CA 1
ATOM 1722 C C . GLN B 1 106 ? -48.969 57.75 -22.984 1 30.28 106 GLN B C 1
ATOM 1724 O O . GLN B 1 106 ? -48.812 58.5 -23.953 1 30.28 106 GLN B O 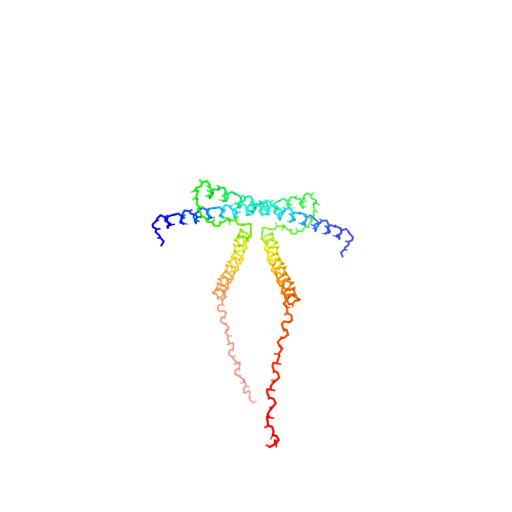1
ATOM 1729 N N . GLY B 1 107 ? -50.281 57.844 -22.438 1 30.56 107 GLY B N 1
ATOM 1730 C CA . GLY B 1 107 ? -51.469 58.312 -23.109 1 30.56 107 GLY B CA 1
ATOM 1731 C C . GLY B 1 107 ? -51.688 59.812 -22.938 1 30.56 107 GLY B C 1
ATOM 1732 O O . GLY B 1 107 ? -52.219 60.469 -23.844 1 30.56 107 GLY B O 1
ATOM 1733 N N . SER B 1 108 ? -51.688 60.469 -21.766 1 28.86 108 SER B N 1
ATOM 1734 C CA . SER B 1 108 ? -52.469 61.688 -21.969 1 28.86 108 SER B CA 1
ATOM 1735 C C . SER B 1 108 ? -51.656 62.75 -22.672 1 28.86 108 SER B C 1
ATOM 1737 O O . SER B 1 108 ? -50.469 62.875 -22.453 1 28.86 108 SER B O 1
#

Radius of gyration: 32.14 Å; Cα contacts (8 Å, |Δi|>4): 79; chains: 2; bounding box: 74×93×102 Å

Solvent-accessible surface area (backbone atoms only — not comparable to full-atom values): 12323 Å² total; per-residue (Å²): 125,55,71,67,55,48,50,52,50,50,52,51,52,51,53,52,51,53,53,51,51,52,50,51,53,49,49,52,49,51,39,49,51,49,25,52,52,53,40,51,50,31,58,75,66,65,53,83,75,81,78,61,46,53,67,58,49,50,48,52,52,48,49,52,55,52,48,50,51,48,46,46,44,47,47,46,47,48,48,49,49,49,48,48,52,49,46,62,67,62,46,70,80,68,73,72,69,70,67,71,71,75,72,75,74,79,67,135,126,54,70,67,54,48,51,52,50,51,52,51,53,49,52,51,52,51,52,49,52,51,49,51,54,49,49,51,50,50,41,49,52,49,25,51,52,52,41,52,51,31,61,75,66,64,53,81,73,80,78,61,46,52,68,58,49,51,48,51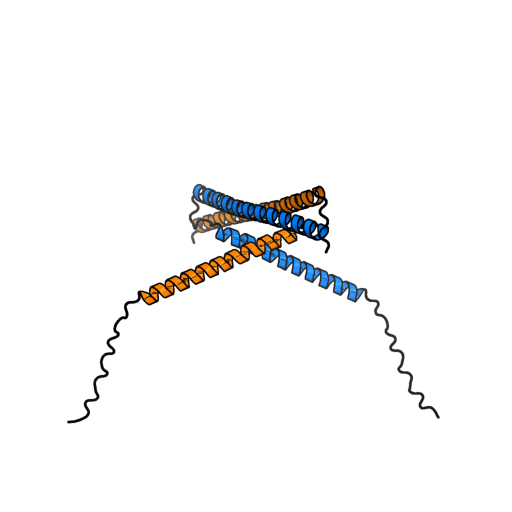,53,48,51,52,55,52,50,48,50,49,45,45,45,47,46,47,48,47,47,49,50,49,49,48,53,48,45,63,69,61,49,72,80,70,74,72,68,70,68,71,72,80,72,77,88,74,78,132

pLDDT: mean 73.35, std 21.8, range [27.52, 97.88]

Organism: NCBI:txid218936

Sequence (216 aa):
MTQPTEQLQNRRAHLLREAERRMLVQLHGLMRSTADEINAELEKEELCGETVTVEQLREVIQSHLFERVHKGDLQLARSLLEHYQQSLDSAPVQDEEVAPLPRDAQGSMTQPTEQLQNRRAHLLREAERRMLVQLHGLMRSTADEINAELEKEELCGETVTVEQLREVIQSHLFERVHKGDLQLARSLLEHYQQSLDSAPVQDEEVAPLPRDAQGS